Protein AF-A0A7X8FGA9-F1 (afdb_monomer_lite)

Radius of gyration: 34.04 Å; chains: 1; bounding box: 53×103×72 Å

pLDDT: mean 87.2, std 9.7, range [42.47, 97.88]

Structure (mmCIF, N/CA/C/O backbone):
data_AF-A0A7X8FGA9-F1
#
_entry.id   AF-A0A7X8FGA9-F1
#
loop_
_atom_site.group_PDB
_atom_site.id
_atom_site.type_symbol
_atom_site.label_atom_id
_atom_site.label_alt_id
_atom_site.label_comp_id
_atom_site.label_asym_id
_atom_site.label_entity_id
_atom_site.label_seq_id
_atom_site.pdbx_PDB_ins_code
_atom_site.Cartn_x
_atom_site.Cartn_y
_atom_site.Cartn_z
_atom_site.occupancy
_atom_site.B_iso_or_equiv
_atom_site.auth_seq_id
_atom_site.auth_comp_id
_atom_site.auth_asym_id
_atom_site.auth_atom_id
_atom_site.pdbx_PDB_model_num
ATOM 1 N N . MET A 1 1 ? -9.458 83.847 -38.624 1.00 53.34 1 MET A N 1
ATOM 2 C CA . MET A 1 1 ? -9.765 83.412 -37.240 1.00 53.34 1 MET A CA 1
ATOM 3 C C . MET A 1 1 ? -10.475 82.053 -37.158 1.00 53.34 1 MET A C 1
ATOM 5 O O . MET A 1 1 ? -9.995 81.226 -36.403 1.00 53.34 1 MET A O 1
ATOM 9 N N . LYS A 1 2 ? -11.512 81.745 -37.966 1.00 56.12 2 LYS A N 1
ATOM 10 C CA . LYS A 1 2 ? -12.239 80.446 -37.904 1.00 56.12 2 LYS A CA 1
ATOM 11 C C . LYS A 1 2 ? -11.392 79.172 -38.122 1.00 56.12 2 LYS A C 1
ATOM 13 O O . LYS A 1 2 ? -11.669 78.149 -37.509 1.00 56.12 2 LYS A O 1
ATOM 18 N N . LYS A 1 3 ? -10.359 79.217 -38.979 1.00 61.81 3 LYS A N 1
ATOM 19 C CA . LYS A 1 3 ? -9.481 78.054 -39.232 1.00 61.81 3 LYS A CA 1
ATOM 20 C C . LYS A 1 3 ? -8.544 77.757 -38.052 1.00 61.81 3 LYS A C 1
ATOM 22 O O . LYS A 1 3 ? -8.394 76.605 -37.681 1.00 61.81 3 LYS A O 1
ATOM 27 N N . GLN A 1 4 ? -7.980 78.787 -37.416 1.00 70.81 4 GLN A N 1
ATOM 28 C CA . GLN A 1 4 ? -7.093 78.624 -36.255 1.00 70.81 4 GLN A CA 1
ATOM 29 C C . GLN A 1 4 ? -7.835 78.071 -35.031 1.00 70.81 4 GLN A C 1
ATOM 31 O O . GLN A 1 4 ? -7.329 77.170 -34.373 1.00 70.81 4 GLN A O 1
ATOM 36 N N . THR A 1 5 ? -9.068 78.524 -34.778 1.00 75.50 5 THR A N 1
ATOM 37 C CA . THR A 1 5 ? -9.921 77.956 -33.719 1.00 75.50 5 THR A CA 1
ATOM 38 C C . THR A 1 5 ? -10.285 76.493 -33.979 1.00 75.50 5 THR A C 1
ATOM 40 O O . THR A 1 5 ? -10.333 75.708 -33.039 1.00 75.50 5 THR A O 1
ATOM 43 N N . ALA A 1 6 ? -10.486 76.101 -35.244 1.00 78.56 6 ALA A N 1
ATOM 44 C CA . ALA A 1 6 ? -10.747 74.707 -35.607 1.00 78.56 6 ALA A CA 1
ATOM 45 C C . ALA A 1 6 ? -9.518 73.809 -35.373 1.00 78.56 6 ALA A C 1
ATOM 47 O O . ALA A 1 6 ? -9.663 72.725 -34.817 1.00 78.56 6 ALA A O 1
ATOM 48 N N . TYR A 1 7 ? -8.308 74.271 -35.713 1.00 85.31 7 TYR A N 1
ATOM 49 C CA . TYR A 1 7 ? -7.075 73.520 -35.438 1.00 85.31 7 TYR A CA 1
ATOM 50 C C . TYR A 1 7 ? -6.817 73.331 -33.937 1.00 85.31 7 TYR A C 1
ATOM 52 O O . TYR A 1 7 ? -6.416 72.245 -33.527 1.00 85.31 7 TYR A O 1
ATOM 60 N N . ILE A 1 8 ? -7.100 74.345 -33.111 1.00 86.06 8 ILE A N 1
ATOM 61 C CA . ILE A 1 8 ? -6.979 74.246 -31.645 1.00 86.06 8 ILE A CA 1
ATOM 62 C C . ILE A 1 8 ? -7.975 73.223 -31.081 1.00 86.06 8 ILE A C 1
ATOM 64 O O . ILE A 1 8 ? -7.602 72.400 -30.249 1.00 86.06 8 ILE A O 1
ATOM 68 N N . LEU A 1 9 ? -9.222 73.231 -31.563 1.00 86.62 9 LEU A N 1
ATOM 69 C CA . LEU A 1 9 ? -10.243 72.253 -31.174 1.00 86.62 9 LEU A CA 1
ATOM 70 C C . LEU A 1 9 ? -9.845 70.822 -31.548 1.00 86.62 9 LEU A C 1
ATOM 72 O O . LEU A 1 9 ? -9.966 69.921 -30.724 1.00 86.62 9 LEU A O 1
ATOM 76 N N . VAL A 1 10 ? -9.323 70.616 -32.758 1.00 88.50 10 VAL A N 1
ATOM 77 C CA . VAL A 1 10 ? -8.842 69.300 -33.204 1.00 88.50 10 VAL A CA 1
ATOM 78 C C . VAL A 1 10 ? -7.659 68.833 -32.353 1.00 88.50 10 VAL A C 1
ATOM 80 O O . VAL A 1 10 ? -7.647 67.687 -31.913 1.00 88.50 10 VAL A O 1
ATOM 83 N N . ALA A 1 11 ? -6.699 69.710 -32.051 1.00 87.75 11 ALA A N 1
ATOM 84 C CA . ALA A 1 11 ? -5.572 69.371 -31.183 1.00 87.75 11 ALA A CA 1
ATOM 85 C C . ALA A 1 11 ? -6.024 69.005 -29.757 1.00 87.75 11 ALA A C 1
ATOM 87 O O . ALA A 1 11 ? -5.561 68.010 -29.201 1.00 87.75 11 ALA A O 1
ATOM 88 N N . ALA A 1 12 ? -6.971 69.754 -29.185 1.00 89.69 12 ALA A N 1
ATOM 89 C CA . ALA A 1 12 ? -7.539 69.457 -27.870 1.00 89.69 12 ALA A CA 1
ATOM 90 C C . ALA A 1 12 ? -8.274 68.105 -27.848 1.00 89.69 12 ALA A C 1
ATOM 92 O O . ALA A 1 12 ? -8.115 67.336 -26.899 1.00 89.69 12 ALA A O 1
ATOM 93 N N . LEU A 1 13 ? -9.024 67.785 -28.909 1.00 91.50 13 LEU A N 1
ATOM 94 C CA . LEU A 1 13 ? -9.689 66.489 -29.061 1.00 91.50 13 LEU A CA 1
ATOM 95 C C . LEU A 1 13 ? -8.680 65.339 -29.145 1.00 91.50 13 LEU A C 1
ATOM 97 O O . LEU A 1 13 ? -8.870 64.331 -28.474 1.00 91.50 13 LEU A O 1
ATOM 101 N N . ILE A 1 14 ? -7.576 65.502 -29.880 1.00 91.25 14 ILE A N 1
ATOM 102 C CA . ILE A 1 14 ? -6.512 64.486 -29.965 1.00 91.25 14 ILE A CA 1
ATOM 103 C C . ILE A 1 14 ? -5.882 64.230 -28.587 1.00 91.25 14 ILE A C 1
ATOM 105 O O . ILE A 1 14 ? -5.703 63.076 -28.197 1.00 91.25 14 ILE A O 1
ATOM 109 N N . VAL A 1 15 ? -5.591 65.284 -27.816 1.00 90.62 15 VAL A N 1
ATOM 110 C CA . VAL A 1 15 ? -5.034 65.153 -26.456 1.00 90.62 15 VAL A CA 1
ATOM 111 C C . VAL A 1 15 ? -6.019 64.452 -25.513 1.00 90.62 15 VAL A C 1
ATOM 113 O O . VAL A 1 15 ? -5.622 63.563 -24.759 1.00 90.62 15 VAL A O 1
ATOM 116 N N . LEU A 1 16 ? -7.310 64.792 -25.582 1.00 91.00 16 LEU A N 1
ATOM 117 C CA . LEU A 1 16 ? -8.368 64.115 -24.821 1.00 91.00 16 LEU A CA 1
ATOM 118 C C . LEU A 1 16 ? -8.519 62.638 -25.209 1.00 91.00 16 LEU A C 1
ATOM 120 O O . LEU A 1 16 ? -8.732 61.795 -24.332 1.00 91.00 16 LEU A O 1
ATOM 124 N N . GLN A 1 17 ? -8.369 62.311 -26.495 1.00 90.50 17 GLN A N 1
ATOM 125 C CA . GLN A 1 17 ? -8.385 60.933 -26.986 1.00 90.50 17 GLN A CA 1
ATOM 126 C C . GLN A 1 17 ? -7.210 60.131 -26.403 1.00 90.50 17 GLN A C 1
ATOM 128 O O . GLN A 1 17 ? -7.405 59.025 -25.901 1.00 90.50 17 GLN A O 1
ATOM 133 N N . LEU A 1 18 ? -6.000 60.704 -26.405 1.00 90.12 18 LEU A N 1
ATOM 134 C CA . LEU A 1 18 ? -4.796 60.071 -25.854 1.00 90.12 18 LEU A CA 1
ATOM 135 C C . LEU A 1 18 ? -4.895 59.872 -24.337 1.00 90.12 18 LEU A C 1
ATOM 137 O O . LEU A 1 18 ? -4.587 58.790 -23.838 1.00 90.12 18 LEU A O 1
ATOM 141 N N . TYR A 1 19 ? -5.381 60.876 -23.604 1.00 91.56 19 TYR A N 1
ATOM 142 C CA . TYR A 1 19 ? -5.620 60.757 -22.164 1.00 91.56 19 TYR A CA 1
ATOM 143 C C . TYR A 1 19 ? -6.641 59.657 -21.847 1.00 91.56 19 TYR A C 1
ATOM 145 O O . TYR A 1 19 ? -6.426 58.851 -20.939 1.00 91.56 19 TYR A O 1
ATOM 153 N N . SER A 1 20 ? -7.726 59.585 -22.624 1.00 87.69 20 SER A N 1
ATOM 154 C CA . SER A 1 20 ? -8.734 58.531 -22.486 1.00 87.69 20 SER A CA 1
ATOM 155 C C . SER A 1 20 ? -8.132 57.141 -22.692 1.00 87.69 20 SER A C 1
ATOM 157 O O . SER A 1 20 ? -8.376 56.262 -21.872 1.00 87.69 20 SER A O 1
ATOM 159 N N . LEU A 1 21 ? -7.290 56.948 -23.713 1.00 88.81 21 LEU A N 1
ATOM 160 C CA . LEU A 1 21 ? -6.624 55.664 -23.971 1.00 88.81 21 LEU A CA 1
ATOM 161 C C . LEU A 1 21 ? -5.695 55.247 -22.824 1.00 88.81 21 LEU A C 1
ATOM 163 O O . LEU A 1 21 ? -5.754 54.107 -22.368 1.00 88.81 21 LEU A O 1
ATOM 167 N N . VAL A 1 22 ? -4.884 56.173 -22.301 1.00 87.44 22 VAL A N 1
ATOM 168 C CA . VAL A 1 22 ? -4.005 55.893 -21.151 1.00 87.44 22 VAL A CA 1
ATOM 169 C C . VAL A 1 22 ? -4.825 55.502 -19.921 1.00 87.44 22 VAL A C 1
ATOM 171 O O . VAL A 1 22 ? -4.483 54.552 -19.212 1.00 87.44 22 VAL A O 1
ATOM 174 N N . LYS A 1 23 ? -5.939 56.201 -19.675 1.00 89.06 23 LYS A N 1
ATOM 175 C CA . LYS A 1 23 ? -6.828 55.911 -18.547 1.00 89.06 23 LYS A CA 1
ATOM 176 C C . LYS A 1 23 ? -7.536 54.564 -18.706 1.00 89.06 23 LYS A C 1
ATOM 178 O O . LYS A 1 23 ? -7.621 53.832 -17.724 1.00 89.06 23 LYS A O 1
ATOM 183 N N . ILE A 1 24 ? -7.980 54.217 -19.917 1.00 89.75 24 ILE A N 1
ATOM 184 C CA . ILE A 1 24 ? -8.581 52.913 -20.242 1.00 89.75 24 ILE A CA 1
ATOM 185 C C . ILE A 1 24 ? -7.575 51.785 -20.013 1.00 89.75 24 ILE A C 1
ATOM 187 O O . ILE A 1 24 ? -7.906 50.836 -19.311 1.00 89.75 24 ILE A O 1
ATOM 191 N N . ASN A 1 25 ? -6.338 51.916 -20.499 1.00 84.19 25 ASN A N 1
ATOM 192 C CA . ASN A 1 25 ? 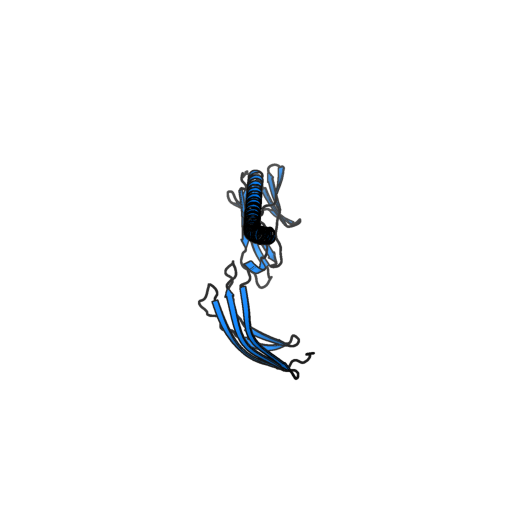-5.303 50.902 -20.274 1.00 84.19 25 ASN A CA 1
ATOM 193 C C . ASN A 1 25 ? -5.011 50.711 -18.779 1.00 84.19 25 ASN A C 1
ATOM 195 O O . ASN A 1 25 ? -4.930 49.584 -18.300 1.00 84.19 25 ASN A O 1
ATOM 199 N N . SER A 1 26 ? -4.922 51.802 -18.009 1.00 85.94 26 SER A N 1
ATOM 200 C CA . SER A 1 26 ? -4.731 51.713 -16.555 1.00 85.94 26 SER A CA 1
ATOM 201 C C . SER A 1 26 ? -5.913 51.042 -15.844 1.00 85.94 26 SER A C 1
ATOM 203 O O . SER A 1 26 ? -5.710 50.261 -14.914 1.00 85.94 26 SER A O 1
ATOM 205 N N . LEU A 1 27 ? -7.144 51.329 -16.276 1.00 84.94 27 LEU A N 1
ATOM 206 C CA . LEU A 1 27 ? -8.356 50.682 -15.770 1.00 84.94 27 LEU A CA 1
ATOM 207 C C . LEU A 1 27 ? -8.376 49.190 -16.108 1.00 84.94 27 LEU A C 1
ATOM 209 O O . LEU A 1 27 ? -8.641 48.389 -15.218 1.00 84.94 27 LEU A O 1
ATOM 213 N N . GLN A 1 28 ? -8.034 48.814 -17.341 1.00 85.31 28 GLN A N 1
ATOM 214 C CA . GLN A 1 28 ? -7.962 47.419 -17.767 1.00 85.31 28 GLN A CA 1
ATOM 215 C C . GLN A 1 28 ? -6.952 46.633 -16.923 1.00 85.31 28 GLN A C 1
ATOM 217 O O . GLN A 1 28 ? -7.314 45.613 -16.342 1.00 85.31 28 GLN A O 1
ATOM 222 N N . SER A 1 29 ? -5.736 47.155 -16.736 1.00 80.56 29 SER A N 1
ATOM 223 C CA . SER A 1 29 ? -4.733 46.498 -15.886 1.00 80.56 29 SER A CA 1
ATOM 224 C C . SER A 1 29 ? -5.184 46.367 -14.427 1.00 80.56 29 SER A C 1
ATOM 226 O O . SER A 1 29 ? -4.880 45.376 -13.769 1.00 80.56 29 SER A O 1
ATOM 228 N N . ARG A 1 30 ? -5.933 47.342 -13.890 1.00 84.81 30 ARG A N 1
ATOM 229 C CA . ARG A 1 30 ? -6.507 47.237 -12.536 1.00 84.81 30 ARG A CA 1
ATOM 230 C C . ARG A 1 30 ? -7.589 46.165 -12.453 1.00 84.81 30 ARG A C 1
ATOM 232 O O . ARG A 1 30 ? -7.631 45.451 -11.455 1.00 84.81 30 ARG A O 1
ATOM 239 N N . VAL A 1 31 ? -8.442 46.049 -13.470 1.00 86.88 31 VAL A N 1
ATOM 240 C CA . VAL A 1 31 ? -9.487 45.016 -13.538 1.00 86.88 31 VAL A CA 1
ATOM 241 C C . VAL A 1 31 ? -8.860 43.627 -13.635 1.00 86.88 31 VAL A C 1
ATOM 243 O O . VAL A 1 31 ? -9.234 42.750 -12.865 1.00 86.88 31 VAL A O 1
ATOM 246 N N . GLU A 1 32 ? -7.853 43.439 -14.488 1.00 82.50 32 GLU A N 1
ATOM 247 C CA . GLU A 1 32 ? -7.125 42.168 -14.616 1.00 82.50 32 GLU A CA 1
ATOM 248 C C . GLU A 1 32 ? -6.440 41.772 -13.299 1.00 82.50 32 GLU A C 1
ATOM 250 O O . GLU A 1 32 ? -6.610 40.652 -12.819 1.00 82.50 32 GLU A O 1
ATOM 255 N N . ASN A 1 33 ? -5.749 42.709 -12.641 1.00 81.06 33 ASN A N 1
ATOM 256 C CA . ASN A 1 33 ? -5.133 42.462 -11.333 1.00 81.06 33 ASN A CA 1
ATOM 257 C C . ASN A 1 33 ? -6.165 42.141 -10.242 1.00 81.06 33 ASN A C 1
ATOM 259 O O . ASN A 1 33 ? -5.920 41.289 -9.384 1.00 81.06 33 ASN A O 1
ATOM 263 N N . THR A 1 34 ? -7.324 42.801 -10.277 1.00 84.06 34 THR A N 1
ATOM 264 C CA . THR A 1 34 ? -8.419 42.544 -9.334 1.00 84.06 34 THR A CA 1
ATOM 265 C C . THR A 1 34 ? -9.010 41.156 -9.564 1.00 84.06 34 THR A C 1
ATOM 267 O O . THR A 1 34 ? -9.142 40.408 -8.603 1.00 84.06 34 THR A O 1
ATOM 270 N N . ASN A 1 35 ? -9.264 40.760 -10.814 1.00 78.50 35 ASN A N 1
ATOM 271 C CA . ASN A 1 35 ? -9.742 39.416 -11.152 1.00 78.50 35 ASN A CA 1
ATOM 272 C C . ASN A 1 35 ? -8.749 38.333 -10.719 1.00 78.50 35 ASN A C 1
ATOM 274 O O . ASN A 1 35 ? -9.143 37.347 -10.106 1.00 78.50 35 ASN A O 1
ATOM 278 N N . ASN A 1 36 ? -7.451 38.537 -10.950 1.00 78.12 36 ASN A N 1
ATOM 279 C CA . ASN A 1 36 ? -6.420 37.596 -10.502 1.00 78.12 36 ASN A CA 1
ATOM 280 C C . ASN A 1 36 ? -6.366 37.486 -8.967 1.00 78.12 36 ASN A C 1
ATOM 282 O O . ASN A 1 36 ? -6.168 36.401 -8.416 1.00 78.12 36 ASN A O 1
ATOM 286 N N . THR A 1 37 ? -6.582 38.598 -8.261 1.00 81.19 37 THR A N 1
ATOM 287 C CA . THR A 1 37 ? -6.658 38.613 -6.791 1.00 81.19 37 THR A CA 1
ATOM 288 C C . THR A 1 37 ? -7.917 37.905 -6.290 1.00 81.19 37 THR A C 1
ATOM 290 O O . THR A 1 37 ? -7.839 37.116 -5.355 1.00 81.19 37 THR A O 1
ATOM 293 N N . ILE A 1 38 ? -9.068 38.127 -6.928 1.00 83.50 38 ILE A N 1
ATOM 294 C CA . ILE A 1 38 ? -10.324 37.444 -6.594 1.00 83.50 38 ILE A CA 1
ATOM 295 C C . ILE A 1 38 ? -10.174 35.937 -6.810 1.00 83.50 38 ILE A C 1
ATOM 297 O O . ILE A 1 38 ? -10.374 35.185 -5.865 1.00 83.50 38 ILE A O 1
ATOM 301 N N . ASN A 1 39 ? -9.692 35.502 -7.976 1.00 73.44 39 ASN A N 1
ATOM 302 C CA . ASN A 1 39 ? -9.492 34.082 -8.278 1.00 73.44 39 ASN A CA 1
ATOM 303 C C . ASN A 1 39 ? -8.537 33.402 -7.283 1.00 73.44 39 ASN A C 1
ATOM 305 O O . ASN A 1 39 ? -8.739 32.257 -6.889 1.00 73.44 39 ASN A O 1
ATOM 309 N N . SER A 1 40 ? -7.468 34.082 -6.861 1.00 68.62 40 SER A N 1
ATOM 310 C CA . SER A 1 40 ? -6.534 33.524 -5.870 1.00 68.62 40 SER A CA 1
ATOM 311 C C . SER A 1 40 ? -7.128 33.472 -4.459 1.00 68.62 40 SER A C 1
ATOM 313 O O . SER A 1 40 ? -6.849 32.529 -3.716 1.00 68.62 40 SER A O 1
ATOM 315 N N . VAL A 1 41 ? -7.975 34.436 -4.091 1.00 81.56 41 VAL A N 1
ATOM 316 C CA . VAL A 1 41 ? -8.718 34.417 -2.824 1.00 81.56 41 VAL A CA 1
ATOM 317 C C . VAL A 1 41 ? -9.793 33.332 -2.828 1.00 81.56 41 VAL A C 1
ATOM 319 O O . VAL A 1 41 ? -9.865 32.595 -1.849 1.00 81.56 41 VAL A O 1
ATOM 322 N N . GLU A 1 42 ? -10.564 33.182 -3.905 1.00 76.44 42 GLU A N 1
ATOM 323 C CA . GLU A 1 42 ? -11.576 32.126 -4.065 1.00 76.44 42 GLU A CA 1
ATOM 324 C C . GLU A 1 42 ? -10.940 30.739 -3.974 1.00 76.44 42 GLU A C 1
ATOM 326 O O . GLU A 1 42 ? -11.315 29.956 -3.107 1.00 76.44 42 GLU A O 1
ATOM 331 N N . ASN A 1 43 ? -9.874 30.480 -4.739 1.00 72.19 43 ASN A N 1
ATOM 332 C CA . ASN A 1 43 ? -9.154 29.204 -4.667 1.00 72.19 43 ASN A CA 1
ATOM 333 C C . ASN A 1 43 ? -8.616 28.911 -3.256 1.00 72.19 43 ASN A C 1
ATOM 335 O O . ASN A 1 43 ? -8.611 27.767 -2.801 1.00 72.19 43 ASN A O 1
ATOM 339 N N . ARG A 1 44 ? -8.136 29.931 -2.533 1.00 78.38 44 ARG A N 1
ATOM 340 C CA . ARG A 1 44 ? -7.678 29.750 -1.149 1.00 78.38 44 ARG A CA 1
ATOM 341 C C . ARG A 1 44 ? -8.842 29.463 -0.204 1.00 78.38 44 ARG A C 1
ATOM 343 O O . ARG A 1 44 ? -8.686 28.617 0.674 1.00 78.38 44 ARG A O 1
ATOM 350 N N . LEU A 1 45 ? -9.965 30.160 -0.364 1.00 74.44 45 LEU A N 1
ATOM 351 C CA . LEU A 1 45 ? -11.166 29.946 0.439 1.00 74.44 45 LEU A CA 1
ATOM 352 C C . LEU A 1 45 ? -11.732 28.547 0.209 1.00 74.44 45 LEU A C 1
ATOM 354 O O . LEU A 1 45 ? -11.978 27.860 1.191 1.00 74.44 45 LEU A O 1
ATOM 358 N N . ASP A 1 46 ? -11.825 28.078 -1.033 1.00 70.44 46 ASP A N 1
ATOM 359 C CA . ASP A 1 46 ? -12.285 26.720 -1.348 1.00 70.44 46 ASP A CA 1
ATOM 360 C C . ASP A 1 46 ? -11.391 25.658 -0.701 1.00 70.44 46 ASP A C 1
ATOM 362 O O . ASP A 1 46 ? -11.876 24.730 -0.053 1.00 70.44 46 ASP A O 1
ATOM 366 N N . ASN A 1 47 ? -10.069 25.830 -0.777 1.00 68.69 47 ASN A N 1
ATOM 367 C CA . ASN A 1 47 ? -9.126 24.924 -0.119 1.00 68.69 47 ASN A CA 1
ATOM 368 C C . ASN A 1 47 ? -9.277 24.933 1.412 1.00 68.69 47 ASN A C 1
ATOM 370 O O . ASN A 1 47 ? -9.229 23.878 2.052 1.00 68.69 47 ASN A O 1
ATOM 374 N N . GLN A 1 48 ? -9.482 26.108 2.014 1.00 78.06 48 GLN A N 1
ATOM 375 C CA . GLN A 1 48 ? -9.717 26.235 3.454 1.00 78.06 48 GLN A CA 1
ATOM 376 C C . GLN A 1 48 ? -11.049 25.611 3.873 1.00 78.06 48 GLN A C 1
ATOM 378 O O . GLN A 1 48 ? -11.089 24.879 4.858 1.00 78.06 48 GLN A O 1
ATOM 383 N N . ILE A 1 49 ? -12.115 25.855 3.115 1.00 79.38 49 ILE A N 1
ATOM 384 C CA . ILE A 1 49 ? -13.445 25.288 3.340 1.00 79.38 49 ILE A CA 1
ATOM 385 C C . ILE A 1 49 ? -13.381 23.760 3.269 1.00 79.38 49 ILE A C 1
ATOM 387 O O . ILE A 1 49 ? -13.828 23.095 4.201 1.00 79.38 49 ILE A O 1
ATOM 391 N N . ASN A 1 50 ? -12.741 23.201 2.241 1.00 73.44 50 ASN A N 1
ATOM 392 C CA . ASN A 1 50 ? -12.559 21.754 2.107 1.00 73.44 50 ASN A CA 1
ATOM 393 C C . ASN A 1 50 ? -11.777 21.163 3.288 1.00 73.44 50 ASN A C 1
ATOM 395 O O . ASN A 1 50 ? -12.151 20.119 3.816 1.00 73.44 50 ASN A O 1
ATOM 399 N N . SER A 1 51 ? -10.740 21.862 3.755 1.00 75.94 51 SER A N 1
ATOM 400 C CA . SER A 1 51 ? -9.956 21.437 4.921 1.00 75.94 51 SER A CA 1
ATOM 401 C C . SER A 1 51 ? -10.774 21.465 6.219 1.00 75.94 51 SER A C 1
ATOM 403 O O . SER A 1 51 ? -10.628 20.583 7.065 1.00 75.94 51 SER A O 1
ATOM 405 N N . ILE A 1 52 ? -11.650 22.462 6.387 1.00 79.88 52 ILE A N 1
ATOM 406 C CA . ILE A 1 52 ? -12.548 22.566 7.545 1.00 79.88 52 ILE A CA 1
ATOM 407 C C . ILE A 1 52 ? -13.580 21.441 7.517 1.00 79.88 52 ILE A C 1
ATOM 409 O O . ILE A 1 52 ? -13.735 20.768 8.532 1.00 79.88 52 ILE A O 1
ATOM 413 N N . TYR A 1 53 ? -14.246 21.211 6.380 1.00 74.56 53 TYR A N 1
ATOM 414 C CA . TYR A 1 53 ? -15.224 20.127 6.246 1.00 74.56 53 TYR A CA 1
ATOM 415 C C . TYR A 1 53 ? -14.597 18.774 6.571 1.00 74.56 53 TYR A C 1
ATOM 417 O O . TYR A 1 53 ? -15.106 18.064 7.432 1.00 74.56 53 TYR A O 1
ATOM 425 N N . GLN A 1 54 ? -13.427 18.478 6.000 1.00 72.81 54 GLN A N 1
ATOM 426 C CA . GLN A 1 54 ? -12.692 17.252 6.315 1.00 72.81 54 GLN A CA 1
ATOM 427 C C . GLN A 1 54 ? -12.367 17.132 7.810 1.00 72.81 54 GLN A C 1
ATOM 429 O O . GLN A 1 54 ? -12.517 16.056 8.382 1.00 72.81 54 GLN A O 1
ATOM 434 N N . ASN A 1 55 ? -11.951 18.219 8.470 1.00 84.31 55 ASN A N 1
ATOM 435 C CA . ASN A 1 55 ? -11.655 18.186 9.905 1.00 84.31 55 ASN A CA 1
ATOM 436 C C . ASN A 1 55 ? -12.907 17.961 10.763 1.00 84.31 55 ASN A C 1
ATOM 438 O O . ASN A 1 55 ? -12.846 17.249 11.766 1.00 84.31 55 ASN A O 1
ATOM 442 N N . VAL A 1 56 ? -14.023 18.596 10.398 1.00 85.56 56 VAL A N 1
ATOM 443 C CA . VAL A 1 56 ? -15.300 18.466 11.106 1.00 85.56 56 VAL A CA 1
ATOM 444 C C . VAL A 1 56 ? -15.835 17.048 10.958 1.00 85.56 56 VAL A C 1
ATOM 446 O O . VAL A 1 56 ? -16.123 16.426 11.978 1.00 85.56 56 VAL A O 1
ATOM 449 N N . ASP A 1 57 ? -15.882 16.516 9.738 1.00 82.56 57 ASP A N 1
ATOM 450 C CA . ASP A 1 57 ? -16.347 15.153 9.475 1.00 82.56 57 ASP A CA 1
ATOM 451 C C . ASP A 1 57 ? -15.486 14.130 10.221 1.00 82.56 57 ASP A C 1
ATOM 453 O O . ASP A 1 57 ? -16.021 13.316 10.971 1.00 82.56 57 ASP A O 1
ATOM 457 N N . GLN A 1 58 ? -14.155 14.252 10.161 1.00 82.56 58 GLN A N 1
ATOM 458 C CA . GLN A 1 58 ? -13.246 13.383 10.921 1.00 82.56 58 GLN A CA 1
ATOM 459 C C . GLN A 1 58 ? -13.496 13.436 12.432 1.00 82.56 58 GLN A C 1
ATOM 461 O O . GLN A 1 58 ? -13.435 12.411 13.106 1.00 82.56 58 GLN A O 1
ATOM 466 N N . LYS A 1 59 ? -13.768 14.618 12.999 1.00 84.62 59 LYS A N 1
ATOM 467 C CA . LYS A 1 59 ? -14.058 14.753 14.436 1.00 84.62 59 LYS A CA 1
ATOM 468 C C . LYS A 1 59 ? -15.417 14.178 14.812 1.00 84.62 59 LYS A C 1
ATOM 470 O O . LYS A 1 59 ? -15.531 13.601 15.892 1.00 84.62 59 LYS A O 1
ATOM 475 N N . LEU A 1 60 ? -16.426 14.342 13.962 1.00 85.56 60 LEU A N 1
ATOM 476 C CA . LEU A 1 60 ? -17.754 13.767 14.170 1.00 85.56 60 LEU A CA 1
ATOM 477 C C . LEU A 1 60 ? -17.703 12.239 14.088 1.00 85.56 60 LEU A C 1
ATOM 479 O O . LEU A 1 60 ? -18.192 11.572 14.999 1.00 85.56 60 LEU A O 1
ATOM 483 N N . GLU A 1 61 ? -17.032 11.690 13.073 1.00 84.50 61 GLU A N 1
ATOM 484 C CA . GLU A 1 61 ? -16.766 10.253 12.951 1.00 84.50 61 GLU A CA 1
ATOM 485 C C . GLU A 1 61 ? -15.986 9.734 14.162 1.00 84.50 61 GLU A C 1
ATOM 487 O O . GLU A 1 61 ? -16.393 8.759 14.790 1.00 84.50 61 GLU A O 1
ATOM 492 N N . ALA A 1 62 ? -14.918 10.425 14.570 1.00 83.44 62 ALA A N 1
ATOM 493 C CA . ALA A 1 62 ? -14.134 10.040 15.739 1.00 83.44 62 ALA A CA 1
ATOM 494 C C . ALA A 1 62 ? -14.939 10.103 17.042 1.00 83.44 62 ALA A C 1
ATOM 496 O O . ALA A 1 62 ? -14.680 9.306 17.939 1.00 83.44 62 ALA A O 1
ATOM 497 N N . GLN A 1 63 ? -15.904 11.018 17.194 1.00 83.81 63 GLN A N 1
ATOM 498 C CA . GLN A 1 63 ? -16.782 11.061 18.369 1.00 83.81 63 GLN A CA 1
ATOM 499 C C . GLN A 1 63 ? -17.803 9.922 18.367 1.00 83.81 63 GLN A C 1
ATOM 501 O O . GLN A 1 63 ? -17.985 9.296 19.412 1.00 83.81 63 GLN A O 1
ATOM 506 N N . ALA A 1 64 ? -18.411 9.635 17.215 1.00 86.19 64 ALA A N 1
ATOM 507 C CA . ALA A 1 64 ? -19.414 8.584 17.055 1.00 86.19 64 ALA A CA 1
ATOM 508 C C . ALA A 1 64 ? -18.823 7.163 17.079 1.00 86.19 64 ALA A C 1
ATOM 510 O O . ALA A 1 64 ? -19.504 6.232 17.497 1.00 86.19 64 ALA A O 1
ATOM 511 N N . SER A 1 65 ? -17.565 7.008 16.661 1.00 89.75 65 SER A N 1
ATOM 512 C CA . SER A 1 65 ? -16.841 5.734 16.637 1.00 89.75 65 SER A CA 1
ATOM 513 C C . SER A 1 65 ? -16.740 5.114 18.029 1.00 89.75 65 SER A C 1
ATOM 515 O O . SER A 1 65 ? -16.483 5.811 19.018 1.00 89.75 65 SER A O 1
ATOM 517 N N . PHE A 1 66 ? -16.882 3.796 18.117 1.00 91.38 66 PHE A N 1
ATOM 518 C CA . PHE A 1 66 ? -16.614 3.059 19.353 1.00 91.38 66 PHE A CA 1
ATOM 519 C C . PHE A 1 66 ? -15.127 2.701 19.492 1.00 91.38 66 PHE A C 1
ATOM 521 O O . PHE A 1 66 ? -14.683 2.307 20.575 1.00 91.38 66 PHE A O 1
ATOM 528 N N . ILE A 1 67 ? -14.338 2.908 18.436 1.00 93.12 67 ILE A N 1
ATOM 529 C CA . ILE A 1 67 ? -12.890 2.707 18.420 1.00 93.12 67 ILE A CA 1
ATOM 530 C C . ILE A 1 67 ? -12.158 3.962 18.877 1.00 93.12 67 ILE A C 1
ATOM 532 O O . ILE A 1 67 ? -12.437 5.076 18.433 1.00 93.12 67 ILE A O 1
ATOM 536 N N . HIS A 1 68 ? -11.191 3.773 19.774 1.00 92.12 68 HIS A N 1
ATOM 537 C CA . HIS A 1 68 ? -10.216 4.798 20.119 1.00 92.12 68 HIS A CA 1
ATOM 538 C C . HIS A 1 68 ? -9.077 4.822 19.100 1.00 92.12 68 HIS A C 1
ATOM 540 O O . HIS A 1 68 ? -8.723 5.887 18.597 1.00 92.12 68 HIS A O 1
ATOM 546 N N . ASN A 1 69 ? -8.526 3.648 18.786 1.00 92.81 69 ASN A N 1
ATOM 547 C CA . ASN A 1 69 ? -7.454 3.495 17.815 1.00 92.81 69 ASN A CA 1
ATOM 548 C C . ASN A 1 69 ? -7.566 2.169 17.053 1.00 92.81 69 ASN A C 1
ATOM 550 O O . ASN A 1 69 ? -8.004 1.151 17.587 1.00 92.81 69 ASN A O 1
ATOM 554 N N . SER A 1 70 ? -7.113 2.167 15.807 1.00 94.56 70 SER A N 1
ATOM 555 C CA . SER A 1 70 ? -6.940 0.950 15.024 1.00 94.56 70 SER A CA 1
ATOM 556 C C . SER A 1 70 ? -5.662 1.066 14.213 1.00 94.56 70 SER A C 1
ATOM 558 O O . SER A 1 70 ? -5.429 2.110 13.597 1.00 94.56 70 SER A O 1
ATOM 560 N N . SER A 1 71 ? -4.894 -0.003 14.123 1.00 95.06 71 SER A N 1
ATOM 561 C CA . SER A 1 71 ? -3.685 -0.016 13.315 1.00 95.06 71 SER A CA 1
ATOM 562 C C . SER A 1 71 ? -3.481 -1.353 12.633 1.00 95.06 71 SER A C 1
ATOM 564 O O . SER A 1 71 ? -4.027 -2.388 13.024 1.00 95.06 71 SER A O 1
ATOM 566 N N . THR A 1 72 ? -2.666 -1.307 11.591 1.00 95.38 72 THR A N 1
ATOM 567 C CA . THR A 1 72 ? -2.187 -2.480 10.879 1.00 95.38 72 THR A CA 1
ATOM 568 C C . THR A 1 72 ? -0.674 -2.472 10.867 1.00 95.38 72 THR A C 1
ATOM 570 O O . THR A 1 72 ? -0.037 -1.418 10.834 1.00 95.38 72 THR A O 1
ATOM 573 N N . LYS A 1 73 ? -0.095 -3.665 10.925 1.00 94.00 73 LYS A N 1
ATOM 574 C CA . LYS A 1 73 ? 1.336 -3.873 10.763 1.00 94.00 73 LYS A CA 1
ATOM 575 C C . LYS A 1 73 ? 1.552 -4.953 9.722 1.00 94.00 73 LYS A C 1
ATOM 577 O O . LYS A 1 73 ? 1.154 -6.100 9.930 1.00 94.00 73 LYS A O 1
ATOM 582 N N . VAL A 1 74 ? 2.178 -4.570 8.619 1.00 92.75 74 VAL A N 1
ATOM 583 C CA . VAL A 1 74 ? 2.576 -5.495 7.564 1.00 92.75 74 VAL A CA 1
ATOM 584 C C . VAL A 1 74 ? 3.841 -6.220 8.018 1.00 92.75 74 VAL A C 1
ATOM 586 O O . VAL A 1 74 ? 4.753 -5.627 8.585 1.00 92.75 74 VAL A O 1
ATOM 589 N N . GLY A 1 75 ? 3.845 -7.540 7.886 1.00 90.88 75 GLY A N 1
ATOM 590 C CA . GLY A 1 75 ? 4.980 -8.381 8.231 1.00 90.88 75 GLY A CA 1
ATOM 591 C C . GLY A 1 75 ? 5.920 -8.612 7.050 1.00 90.88 75 GLY A C 1
ATOM 592 O O . GLY A 1 75 ? 5.913 -7.900 6.049 1.00 90.88 75 GLY A O 1
ATOM 593 N N . LYS A 1 76 ? 6.746 -9.655 7.165 1.00 88.75 76 LYS A N 1
ATOM 594 C CA . LYS A 1 76 ? 7.694 -10.036 6.113 1.00 88.75 76 LYS A CA 1
ATOM 595 C C . LYS A 1 76 ? 7.008 -10.847 5.019 1.00 88.75 76 LYS A C 1
ATOM 597 O O . LYS A 1 76 ? 6.235 -11.748 5.325 1.00 88.75 76 LYS A O 1
ATOM 602 N N . LEU A 1 77 ? 7.352 -10.557 3.766 1.00 89.88 77 LEU A N 1
ATOM 603 C CA . LEU A 1 77 ? 6.915 -11.331 2.607 1.00 89.88 77 LEU A CA 1
ATOM 604 C C . LEU A 1 77 ? 7.462 -12.761 2.674 1.00 89.88 77 LEU A C 1
ATOM 606 O O . LEU A 1 77 ? 8.673 -12.962 2.781 1.00 89.88 77 LEU A O 1
ATOM 610 N N . ASP A 1 78 ? 6.574 -13.739 2.548 1.00 89.81 78 ASP A N 1
ATOM 611 C CA . ASP A 1 78 ? 6.940 -15.109 2.218 1.00 89.81 78 ASP A CA 1
ATOM 612 C C . ASP A 1 78 ? 7.046 -15.239 0.693 1.00 89.81 78 ASP A C 1
ATOM 614 O O . ASP A 1 78 ? 6.053 -15.178 -0.030 1.00 89.81 78 ASP A O 1
ATOM 618 N N . ILE A 1 79 ? 8.271 -15.406 0.198 1.00 85.12 79 ILE A N 1
ATOM 619 C CA . ILE A 1 79 ? 8.569 -15.482 -1.239 1.00 85.12 79 ILE A CA 1
ATOM 620 C C . ILE A 1 79 ? 8.009 -16.771 -1.860 1.00 85.12 79 ILE A C 1
ATOM 622 O O . ILE A 1 79 ? 7.667 -16.772 -3.040 1.00 85.12 79 ILE A O 1
ATOM 626 N N . ALA A 1 80 ? 7.892 -17.860 -1.091 1.00 89.69 80 ALA A N 1
ATOM 627 C CA . ALA A 1 80 ? 7.419 -19.141 -1.614 1.00 89.69 80 ALA A CA 1
ATOM 628 C C . ALA A 1 80 ? 5.915 -19.117 -1.908 1.00 89.69 80 ALA A C 1
ATOM 630 O O . ALA A 1 80 ? 5.464 -19.730 -2.874 1.00 89.69 80 ALA A O 1
ATOM 631 N N . THR A 1 81 ? 5.150 -18.406 -1.080 1.00 92.31 81 THR A N 1
ATOM 632 C CA . THR A 1 81 ? 3.688 -18.312 -1.198 1.00 92.31 81 THR A CA 1
ATOM 633 C C . THR A 1 81 ? 3.212 -16.978 -1.771 1.00 92.31 81 THR A C 1
ATOM 635 O O . THR A 1 81 ? 2.044 -16.860 -2.123 1.00 92.31 81 THR A O 1
ATOM 638 N N . LEU A 1 82 ? 4.100 -15.982 -1.886 1.00 90.38 82 LEU A N 1
ATOM 639 C CA . LEU A 1 82 ? 3.782 -14.589 -2.228 1.00 90.38 82 LEU A CA 1
ATOM 640 C C . LEU A 1 82 ? 2.714 -13.974 -1.311 1.00 90.38 82 LEU A C 1
ATOM 642 O O . LEU A 1 82 ? 1.923 -13.125 -1.731 1.00 90.38 82 LEU A O 1
ATOM 646 N N . THR A 1 83 ? 2.724 -14.387 -0.043 1.00 94.56 83 THR A N 1
ATOM 647 C CA . THR A 1 83 ? 1.816 -13.876 0.984 1.00 94.56 83 THR A CA 1
ATOM 648 C C . THR A 1 83 ? 2.553 -13.091 2.056 1.00 94.56 83 THR A C 1
ATOM 650 O O . THR A 1 83 ? 3.758 -13.249 2.270 1.00 94.56 83 THR A O 1
ATOM 653 N N . VAL A 1 84 ? 1.823 -12.213 2.735 1.00 94.44 84 VAL A N 1
ATOM 654 C CA . VAL A 1 84 ? 2.346 -11.386 3.819 1.00 94.44 84 VAL A CA 1
ATOM 655 C C . VAL A 1 84 ? 1.430 -11.517 5.036 1.00 94.44 84 VAL A C 1
ATOM 657 O O . VAL A 1 84 ? 0.219 -11.315 4.899 1.00 94.44 84 VAL A O 1
ATOM 660 N N . PRO A 1 85 ? 1.964 -11.825 6.232 1.00 96.00 85 PRO A N 1
ATOM 661 C CA . PRO A 1 85 ? 1.195 -11.756 7.463 1.00 96.00 85 PRO A CA 1
ATOM 662 C C . PRO A 1 85 ? 0.924 -10.294 7.798 1.00 96.00 85 PRO A C 1
ATOM 664 O O . PRO A 1 85 ? 1.851 -9.490 7.895 1.00 96.00 85 PRO A O 1
ATOM 667 N N . ILE A 1 86 ? -0.340 -9.946 8.006 1.00 96.12 86 ILE A N 1
ATOM 668 C CA . ILE A 1 86 ? -0.749 -8.613 8.439 1.00 96.12 86 ILE A CA 1
ATOM 669 C C . ILE A 1 86 ? -1.405 -8.742 9.804 1.00 96.12 86 ILE A C 1
ATOM 671 O O . ILE A 1 86 ? -2.372 -9.489 9.977 1.00 96.12 86 ILE A O 1
ATOM 675 N N . THR A 1 87 ? -0.860 -8.015 10.775 1.00 97.19 87 THR A N 1
ATOM 676 C CA . THR A 1 87 ? -1.416 -7.924 12.124 1.00 97.19 87 THR A CA 1
ATOM 677 C C . THR A 1 87 ? -2.349 -6.729 12.204 1.00 97.19 87 THR A C 1
ATOM 679 O O . THR A 1 87 ? -1.938 -5.603 11.927 1.00 97.19 87 THR A O 1
ATOM 682 N N . PHE A 1 88 ? -3.588 -6.973 12.613 1.00 97.81 88 PHE A N 1
ATOM 683 C CA . PHE A 1 88 ? -4.598 -5.952 12.866 1.00 97.81 88 PHE A CA 1
ATOM 684 C C . PHE A 1 88 ? -4.723 -5.774 14.370 1.00 97.81 88 PHE A C 1
ATOM 686 O O . PHE A 1 88 ? -4.853 -6.765 15.089 1.00 97.81 88 PHE A O 1
ATOM 693 N N . THR A 1 89 ? -4.715 -4.528 14.829 1.00 97.62 89 THR A N 1
ATOM 694 C CA . THR A 1 89 ? -4.877 -4.181 16.241 1.00 97.62 89 THR A CA 1
ATOM 695 C C . THR A 1 89 ? -5.990 -3.159 16.386 1.00 97.62 89 THR A C 1
ATOM 697 O O . THR A 1 89 ? -6.043 -2.169 15.657 1.00 97.62 89 THR A O 1
ATOM 700 N N . ILE A 1 90 ? -6.875 -3.394 17.347 1.00 97.00 90 ILE A N 1
ATOM 701 C CA . ILE A 1 90 ? -8.020 -2.546 17.654 1.00 97.00 90 ILE A CA 1
ATOM 702 C C . ILE A 1 90 ? -7.994 -2.222 19.139 1.00 97.00 90 ILE A C 1
ATOM 704 O O . ILE A 1 90 ? -7.857 -3.107 19.984 1.00 97.00 90 ILE A O 1
ATOM 708 N N . GLU A 1 91 ? -8.172 -0.948 19.448 1.00 95.62 91 GLU A N 1
ATOM 709 C CA . GLU A 1 91 ? -8.322 -0.430 20.798 1.00 95.62 91 GLU A CA 1
ATOM 710 C C . GLU A 1 91 ? -9.672 0.291 20.894 1.00 95.62 91 GLU A C 1
ATOM 712 O O . GLU A 1 91 ? -9.815 1.421 20.418 1.00 95.62 91 GLU A O 1
ATOM 717 N N . PRO A 1 92 ? -10.700 -0.366 21.450 1.00 94.25 92 PRO A N 1
ATOM 718 C CA . PRO A 1 92 ? -12.000 0.248 21.694 1.00 94.25 92 PRO A CA 1
ATOM 719 C C . PRO A 1 92 ? -11.911 1.350 22.755 1.00 94.25 92 PRO A C 1
ATOM 721 O O . PRO A 1 92 ? -11.076 1.296 23.655 1.00 94.25 92 PRO A O 1
ATOM 724 N N . LYS A 1 93 ? -12.816 2.331 22.709 1.00 93.62 93 LYS A N 1
ATOM 725 C CA . LYS A 1 93 ? -12.904 3.391 23.734 1.00 93.62 93 LYS A CA 1
ATOM 726 C C . LYS A 1 93 ? -13.297 2.861 25.109 1.00 93.62 93 LYS A C 1
ATOM 728 O O . LYS A 1 93 ? -12.942 3.451 26.124 1.00 93.62 93 LYS A O 1
ATOM 733 N N . ILE A 1 94 ? -14.080 1.786 25.135 1.00 90.25 94 ILE A N 1
ATOM 734 C CA . ILE A 1 94 ? -14.548 1.130 26.352 1.00 90.25 94 ILE A CA 1
ATOM 735 C C . ILE A 1 94 ? -14.287 -0.359 26.193 1.00 90.25 94 ILE A C 1
ATOM 737 O O . ILE A 1 94 ? -14.670 -0.962 25.195 1.00 90.25 94 ILE A O 1
ATOM 741 N N . VAL A 1 95 ? -13.648 -0.954 27.196 1.00 89.25 95 VAL A N 1
ATOM 742 C CA . VAL A 1 95 ? -13.353 -2.384 27.223 1.00 89.25 95 VAL A CA 1
ATOM 743 C C . VAL A 1 95 ? -14.166 -3.018 28.339 1.00 89.25 95 VAL A C 1
ATOM 745 O O . VAL A 1 95 ? -13.932 -2.742 29.512 1.00 89.25 95 VAL A O 1
ATOM 748 N N . MET A 1 96 ? -15.115 -3.875 27.969 1.00 88.06 96 MET A N 1
ATOM 749 C CA . MET A 1 96 ? -15.898 -4.663 28.925 1.00 88.06 96 MET A CA 1
ATOM 750 C C . MET A 1 96 ? -15.317 -6.077 29.057 1.00 88.06 96 MET A C 1
ATOM 752 O O . MET A 1 96 ? -14.552 -6.539 28.200 1.00 88.06 96 MET A O 1
ATOM 756 N N . GLU A 1 97 ? -15.635 -6.770 30.150 1.00 84.88 97 GLU A N 1
ATOM 757 C CA . GLU A 1 97 ? -15.156 -8.139 30.386 1.00 84.88 97 GLU A CA 1
ATOM 758 C C . GLU A 1 97 ? -15.738 -9.131 29.375 1.00 84.88 97 GLU A C 1
ATOM 760 O O . GLU A 1 97 ? -15.002 -9.963 28.847 1.00 84.88 97 GLU A O 1
ATOM 765 N N . THR A 1 98 ? -17.025 -8.987 29.061 1.00 88.44 98 THR A N 1
ATOM 766 C CA . THR A 1 98 ? -17.792 -9.846 28.146 1.00 88.44 98 THR A CA 1
ATOM 767 C C . THR A 1 98 ? -17.679 -9.454 26.676 1.00 88.44 98 THR A C 1
ATOM 769 O O . THR A 1 98 ? -18.158 -10.192 25.814 1.00 88.44 98 THR A O 1
ATOM 772 N N . MET A 1 99 ? -17.025 -8.329 26.374 1.00 93.06 99 MET A N 1
ATOM 773 C CA . MET A 1 99 ? -16.908 -7.831 25.009 1.00 93.06 99 MET A CA 1
ATOM 774 C C . MET A 1 99 ? -16.052 -8.764 24.150 1.00 93.06 99 MET A C 1
ATOM 776 O O . MET A 1 99 ? -14.939 -9.150 24.518 1.00 93.06 99 MET A O 1
ATOM 780 N N . SER A 1 100 ? -16.555 -9.076 22.962 1.00 94.44 100 SER A N 1
ATOM 781 C CA . SER A 1 100 ? -15.820 -9.765 21.911 1.00 94.44 100 SER A CA 1
ATOM 782 C C . SER A 1 100 ? -15.675 -8.863 20.694 1.00 94.44 100 SER A C 1
ATOM 784 O O . SER A 1 100 ? -16.588 -8.117 20.345 1.00 94.44 100 SER A O 1
ATOM 786 N N . VAL A 1 101 ? -14.507 -8.922 20.059 1.00 96.56 101 VAL A N 1
ATOM 787 C CA . VAL A 1 101 ? -14.193 -8.137 18.866 1.00 96.56 101 VAL A CA 1
ATOM 788 C C . VAL A 1 101 ? -13.789 -9.098 17.759 1.00 96.56 101 VAL A C 1
ATOM 790 O O . VAL A 1 101 ? -13.013 -10.027 17.988 1.00 96.56 101 VAL A O 1
ATOM 793 N N . SER A 1 102 ? -14.345 -8.904 16.571 1.00 97.38 102 SER A N 1
ATOM 794 C CA . SER A 1 102 ? -14.049 -9.687 15.374 1.00 97.38 102 SER A CA 1
ATOM 795 C C . SER A 1 102 ? -13.864 -8.767 14.172 1.00 97.38 102 SER A C 1
ATOM 797 O O . SER A 1 102 ? -14.391 -7.655 14.145 1.00 97.38 102 SER A O 1
ATOM 799 N N . LEU A 1 103 ? -13.132 -9.242 13.173 1.00 97.88 103 LEU A N 1
ATOM 800 C CA . LEU A 1 103 ? -12.987 -8.593 11.878 1.00 97.88 103 LEU A CA 1
ATOM 801 C C . LEU A 1 103 ? -13.679 -9.420 10.805 1.00 97.88 103 LEU A C 1
ATOM 803 O O . LEU A 1 103 ? -13.468 -10.625 10.717 1.00 97.88 103 LEU A O 1
ATOM 807 N N . ASP A 1 104 ? -14.495 -8.759 9.997 1.00 97.12 104 ASP A N 1
ATOM 808 C CA . ASP A 1 104 ? -15.146 -9.338 8.829 1.00 97.12 104 ASP A CA 1
ATOM 809 C C . ASP A 1 104 ? -14.368 -8.962 7.564 1.00 97.12 104 ASP A C 1
ATOM 811 O O . ASP A 1 104 ? -14.364 -7.803 7.134 1.00 97.12 104 ASP A O 1
ATOM 815 N N . PHE A 1 105 ? -13.704 -9.955 6.977 1.00 95.00 105 PHE A N 1
ATOM 816 C CA . PHE A 1 105 ? -13.005 -9.859 5.703 1.00 95.00 105 PHE A CA 1
ATOM 817 C C . PHE A 1 105 ? -13.922 -10.360 4.580 1.00 95.00 105 PHE A C 1
ATOM 819 O O . PHE A 1 105 ? -13.813 -11.503 4.144 1.00 95.00 105 PHE A O 1
ATOM 826 N N . ASN A 1 106 ? -14.829 -9.503 4.102 1.00 91.00 106 ASN A N 1
ATOM 827 C CA . ASN A 1 106 ? -15.747 -9.805 2.991 1.00 91.00 106 ASN A CA 1
ATOM 828 C C . ASN A 1 106 ? -16.576 -11.099 3.178 1.00 91.00 106 ASN A C 1
ATOM 830 O O . ASN A 1 106 ? -16.799 -11.846 2.227 1.00 91.00 106 ASN A O 1
ATOM 834 N N . GLY A 1 107 ? -17.046 -11.359 4.396 1.00 91.50 107 GLY A N 1
ATOM 835 C CA . GLY A 1 107 ? -17.852 -12.517 4.787 1.00 91.50 107 GLY A CA 1
ATOM 836 C C . GLY A 1 107 ? -17.116 -13.498 5.700 1.00 91.50 107 GLY A C 1
ATOM 837 O O . GLY A 1 107 ? -17.761 -14.287 6.392 1.00 91.50 107 GLY A O 1
ATOM 838 N N . GLU A 1 108 ? -15.783 -13.454 5.742 1.00 96.06 108 GLU A N 1
ATOM 839 C CA . GLU A 1 108 ? -14.993 -14.279 6.653 1.00 96.06 108 GLU A CA 1
ATOM 840 C C . GLU A 1 108 ? -14.775 -13.557 7.986 1.00 96.06 108 GLU A C 1
ATOM 842 O O . GLU A 1 108 ? -14.005 -12.599 8.077 1.00 96.06 108 GLU A O 1
ATOM 847 N N . ILE A 1 109 ? -15.444 -14.040 9.035 1.00 96.50 109 ILE A N 1
ATOM 848 C CA . ILE A 1 109 ? -15.370 -13.455 10.375 1.00 96.50 109 ILE A CA 1
ATOM 849 C C . ILE A 1 109 ? -14.243 -14.114 11.168 1.00 96.50 109 ILE A C 1
ATOM 851 O O . ILE A 1 109 ? -14.295 -15.304 11.480 1.00 96.50 109 ILE A O 1
ATOM 855 N N . VAL A 1 110 ? -13.256 -13.313 11.558 1.00 97.44 110 VAL A N 1
ATOM 856 C CA . VAL A 1 110 ? -12.115 -13.725 12.378 1.00 97.44 110 VAL A CA 1
ATOM 857 C C . VAL A 1 110 ? -12.214 -13.052 13.739 1.00 97.44 110 VAL A C 1
ATOM 859 O O . VAL A 1 110 ? -12.221 -11.826 13.835 1.00 97.44 110 VAL A O 1
ATOM 862 N N . ARG A 1 111 ? -12.282 -13.846 14.810 1.00 96.81 111 ARG A N 1
ATOM 863 C CA . ARG A 1 111 ? -12.294 -13.329 16.184 1.00 96.81 111 ARG A CA 1
ATOM 864 C C . ARG A 1 111 ? -10.892 -12.884 16.600 1.00 96.81 111 ARG A C 1
ATOM 866 O O . ARG A 1 111 ? -9.919 -13.576 16.315 1.00 96.81 111 ARG A O 1
ATOM 873 N N . LEU A 1 112 ? -10.802 -11.745 17.282 1.00 97.12 112 LEU A N 1
ATOM 874 C CA . LEU A 1 112 ? -9.537 -11.199 17.769 1.00 97.12 112 LEU A CA 1
ATOM 875 C C . LEU A 1 112 ? -9.238 -11.696 19.184 1.00 97.12 112 LEU A C 1
ATOM 877 O O . LEU A 1 112 ? -10.140 -11.909 20.002 1.00 97.12 112 LEU A O 1
ATOM 881 N N . GLU A 1 113 ? -7.952 -11.835 19.477 1.00 96.94 113 GLU A N 1
ATOM 882 C CA . GLU A 1 113 ? -7.441 -12.171 20.799 1.00 96.94 113 GLU A CA 1
ATOM 883 C C . GLU A 1 113 ? -7.320 -10.908 21.650 1.00 96.94 113 GLU A C 1
ATOM 885 O O . GLU A 1 113 ? -6.800 -9.886 21.202 1.00 96.94 113 GLU A O 1
ATOM 890 N N . LYS A 1 114 ? -7.811 -10.970 22.890 1.00 95.44 114 LYS A N 1
ATOM 891 C CA . LYS A 1 114 ? -7.757 -9.854 23.837 1.00 95.44 114 LYS A CA 1
ATOM 892 C C . LYS A 1 114 ? -6.445 -9.886 24.615 1.00 95.44 114 LYS A C 1
ATOM 894 O O . LYS A 1 114 ? -6.144 -10.875 25.278 1.00 95.44 114 LYS A O 1
ATOM 899 N N . SER A 1 115 ? -5.724 -8.771 24.620 1.00 93.38 115 SER A N 1
ATOM 900 C CA . SER A 1 115 ? -4.540 -8.546 25.449 1.00 93.38 115 SER A CA 1
ATOM 901 C C . SER A 1 115 ? -4.634 -7.175 26.120 1.00 93.38 115 SER A C 1
ATOM 903 O O . SER A 1 115 ? -4.385 -6.134 25.509 1.00 93.38 115 SER A O 1
ATOM 905 N N . GLY A 1 116 ? -5.032 -7.164 27.395 1.00 91.06 116 GLY A N 1
ATOM 906 C CA . GLY A 1 116 ? -5.290 -5.931 28.139 1.00 91.06 116 GLY A CA 1
ATOM 907 C C . GLY A 1 116 ? -6.459 -5.143 27.540 1.00 91.06 116 GLY A C 1
ATOM 908 O O . GLY A 1 116 ? -7.599 -5.610 27.561 1.00 91.06 116 GLY A O 1
ATOM 909 N N . LEU A 1 117 ? -6.165 -3.948 27.021 1.00 92.81 117 LEU A N 1
ATOM 910 C CA . LEU A 1 117 ? -7.141 -3.057 26.379 1.00 92.81 117 LEU A CA 1
ATOM 911 C C . LEU A 1 117 ? -7.220 -3.235 24.854 1.00 92.81 117 LEU A C 1
ATOM 913 O O . LEU A 1 117 ? -8.056 -2.610 24.207 1.00 92.81 117 LEU A O 1
ATOM 917 N N . GLN A 1 118 ? -6.363 -4.080 24.282 1.00 95.31 118 GLN A N 1
ATOM 918 C CA . GLN A 1 118 ? -6.241 -4.255 22.840 1.00 95.31 118 GLN A CA 1
ATOM 919 C C . GLN A 1 118 ? -6.783 -5.607 22.394 1.00 95.31 118 GLN A C 1
ATOM 921 O O . GLN A 1 118 ? -6.748 -6.595 23.131 1.00 95.31 118 GLN A O 1
ATOM 926 N N . TYR A 1 119 ? -7.249 -5.634 21.154 1.00 97.38 119 TYR A N 1
ATOM 927 C CA . TYR A 1 119 ? -7.677 -6.825 20.442 1.00 97.38 119 TYR A CA 1
ATOM 928 C C . TYR A 1 119 ? -6.825 -6.954 19.191 1.00 97.38 119 TYR A C 1
ATOM 930 O O . TYR A 1 119 ? -6.685 -5.975 18.455 1.00 97.38 119 TYR A O 1
ATOM 938 N N . SER A 1 120 ? -6.264 -8.130 18.929 1.00 97.75 120 SER A N 1
ATOM 939 C CA . SER A 1 120 ? -5.442 -8.329 17.739 1.00 97.75 120 SER A CA 1
ATOM 940 C C . SER A 1 120 ? -5.616 -9.692 17.086 1.00 97.75 120 SER A C 1
ATOM 942 O O . SER A 1 120 ? -6.102 -10.653 17.678 1.00 97.75 120 SER A O 1
ATOM 944 N N . THR A 1 121 ? -5.261 -9.752 15.808 1.00 97.88 121 THR A N 1
ATOM 945 C CA . THR A 1 121 ? -5.163 -10.993 15.040 1.00 97.88 121 THR A CA 1
ATOM 946 C C . THR A 1 121 ? -4.146 -10.812 13.920 1.00 97.88 121 THR A C 1
ATOM 948 O O . THR A 1 121 ? -3.890 -9.685 13.488 1.00 97.88 121 THR A O 1
ATOM 951 N N . THR A 1 122 ? -3.582 -11.913 13.436 1.00 97.56 122 THR A N 1
ATOM 952 C CA . THR A 1 122 ? -2.683 -11.924 12.283 1.00 97.56 122 THR A CA 1
ATOM 953 C C . THR A 1 122 ? -3.225 -12.888 11.244 1.00 97.56 122 THR A C 1
ATOM 955 O O . THR A 1 122 ? -3.514 -14.042 11.552 1.00 97.56 122 THR A O 1
ATOM 958 N N . LYS A 1 123 ? -3.337 -12.419 10.002 1.00 96.12 123 LYS A N 1
ATOM 959 C CA . LYS A 1 123 ? -3.783 -13.228 8.866 1.00 96.12 123 LYS A CA 1
ATOM 960 C C . LYS A 1 123 ? -2.881 -12.978 7.661 1.00 96.12 123 LYS A C 1
ATOM 962 O O . LYS A 1 123 ? -2.388 -11.867 7.481 1.00 96.12 123 LYS A O 1
ATOM 967 N N . ASN A 1 124 ? -2.650 -14.022 6.870 1.00 95.94 124 ASN A N 1
ATOM 968 C CA . ASN A 1 124 ? -1.872 -13.936 5.638 1.00 95.94 124 ASN A CA 1
ATOM 969 C C . ASN A 1 124 ? -2.754 -13.460 4.485 1.00 95.94 124 ASN A C 1
ATOM 971 O O . ASN A 1 124 ? -3.884 -13.927 4.343 1.00 95.94 124 ASN A O 1
ATOM 975 N N . PHE A 1 125 ? -2.208 -12.568 3.666 1.00 95.38 125 PHE A N 1
ATOM 976 C CA . PHE A 1 125 ? -2.858 -12.026 2.475 1.00 95.38 125 PHE A CA 1
ATOM 977 C C . PHE A 1 125 ? -1.914 -12.066 1.286 1.00 95.38 125 PHE A C 1
ATOM 979 O O . PHE A 1 125 ? -0.694 -12.015 1.459 1.00 95.38 125 PHE A O 1
ATOM 986 N N . GLU A 1 126 ? -2.469 -12.126 0.085 1.00 94.00 126 GLU A N 1
ATOM 987 C CA . GLU A 1 126 ? -1.691 -12.008 -1.141 1.00 94.00 126 GLU A CA 1
ATOM 988 C C . GLU A 1 126 ? -1.224 -10.560 -1.335 1.00 94.00 126 GLU A C 1
ATOM 990 O O . GLU A 1 126 ? -1.893 -9.596 -0.965 1.00 94.00 126 GLU A O 1
ATOM 995 N N . ILE A 1 127 ? -0.071 -10.376 -1.977 1.00 91.50 127 ILE A N 1
ATOM 996 C CA . ILE A 1 127 ? 0.480 -9.038 -2.271 1.00 91.50 127 ILE A CA 1
ATOM 997 C C . ILE A 1 127 ? -0.419 -8.169 -3.173 1.00 91.50 127 ILE A C 1
ATOM 999 O O . ILE A 1 127 ? -0.226 -6.950 -3.242 1.00 91.50 127 ILE A O 1
ATOM 1003 N N . SER A 1 128 ? -1.362 -8.788 -3.889 1.00 91.25 128 SER A N 1
ATOM 1004 C CA . SER A 1 128 ? -2.370 -8.138 -4.734 1.00 91.25 128 SER A CA 1
ATOM 1005 C C . SER A 1 128 ? -3.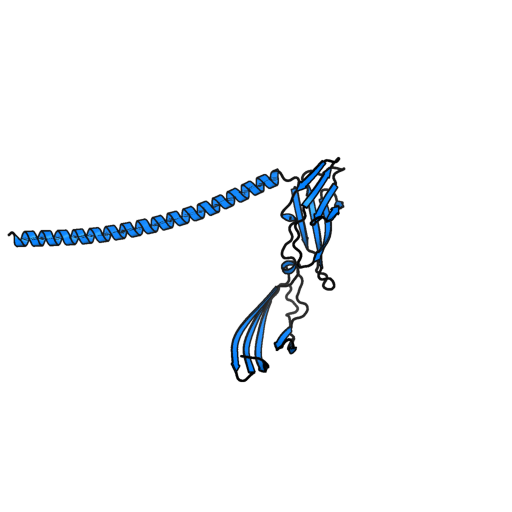640 -7.740 -3.986 1.00 91.25 128 SER A C 1
ATOM 1007 O O . SER A 1 128 ? -4.450 -6.993 -4.545 1.00 91.25 128 SER A O 1
ATOM 1009 N N . ASP A 1 129 ? -3.821 -8.205 -2.750 1.00 92.00 129 ASP A N 1
ATOM 1010 C CA . ASP A 1 129 ? -5.051 -7.980 -2.004 1.00 92.00 129 ASP A CA 1
ATOM 1011 C C . ASP A 1 129 ? -5.245 -6.507 -1.635 1.00 92.00 129 ASP A C 1
ATOM 1013 O O . ASP A 1 129 ? -4.310 -5.733 -1.399 1.00 92.00 129 ASP A O 1
ATOM 1017 N N . ARG A 1 130 ? -6.520 -6.122 -1.557 1.00 91.62 130 ARG A N 1
ATOM 1018 C CA . ARG A 1 130 ? -6.969 -4.854 -0.981 1.00 91.62 130 ARG A CA 1
ATOM 1019 C C . ARG A 1 130 ? -7.840 -5.172 0.215 1.00 91.62 130 ARG A C 1
ATOM 1021 O O . ARG A 1 130 ? -8.887 -5.801 0.072 1.00 91.62 130 ARG A O 1
ATOM 1028 N N . ILE A 1 131 ? -7.408 -4.733 1.388 1.00 94.06 131 ILE A N 1
ATOM 1029 C CA . ILE A 1 131 ? -7.975 -5.185 2.654 1.00 94.06 131 ILE A CA 1
ATOM 1030 C C . ILE A 1 131 ? -8.664 -4.005 3.325 1.00 94.06 131 ILE A C 1
ATOM 1032 O O . ILE A 1 131 ? -8.062 -2.953 3.524 1.00 94.06 131 ILE A O 1
ATOM 1036 N N . SER A 1 132 ? -9.940 -4.170 3.660 1.00 94.75 132 SER A N 1
ATOM 1037 C CA . SER A 1 132 ? -10.730 -3.173 4.390 1.00 94.75 132 SER A CA 1
ATOM 1038 C C . SER A 1 132 ? -11.789 -3.883 5.236 1.00 94.75 132 SER A C 1
ATOM 1040 O O . SER A 1 132 ? -12.964 -3.877 4.865 1.00 94.75 132 SER A O 1
ATOM 1042 N N . PRO A 1 133 ? -11.387 -4.558 6.326 1.00 96.69 133 PRO A N 1
ATOM 1043 C CA . PRO A 1 133 ? -12.310 -5.342 7.125 1.00 96.69 133 PRO A CA 1
ATOM 1044 C C . PRO A 1 133 ? -13.264 -4.444 7.913 1.00 96.69 133 PRO A C 1
ATOM 1046 O O . PRO A 1 133 ? -12.918 -3.320 8.287 1.00 96.69 133 PRO A O 1
ATOM 1049 N N . 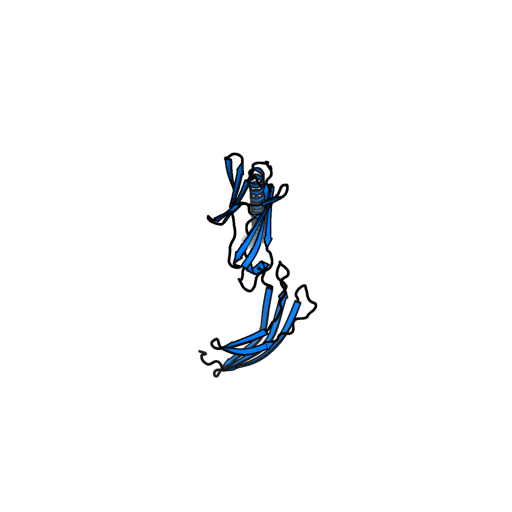LYS A 1 134 ? -14.451 -4.974 8.208 1.00 96.75 134 LYS A N 1
ATOM 1050 C CA . LYS A 1 134 ? -15.397 -4.343 9.137 1.00 96.75 134 LYS A CA 1
ATOM 1051 C C . LYS A 1 134 ? -15.130 -4.837 10.546 1.00 96.75 134 LYS A C 1
ATOM 1053 O O . LYS A 1 134 ? -14.900 -6.027 10.755 1.00 96.75 134 LYS A O 1
ATOM 1058 N N . ILE A 1 135 ? -15.191 -3.934 11.511 1.00 97.00 135 ILE A N 1
ATOM 1059 C CA . ILE A 1 135 ? -15.085 -4.267 12.924 1.00 97.00 135 ILE A CA 1
ATOM 1060 C C . ILE A 1 135 ? -16.465 -4.673 13.412 1.00 97.00 135 ILE A C 1
ATOM 1062 O O . ILE A 1 135 ? -17.446 -3.968 13.191 1.00 97.00 135 ILE A O 1
ATOM 1066 N N . ILE A 1 136 ? -16.533 -5.819 14.075 1.00 96.62 136 ILE A N 1
ATOM 1067 C CA . ILE A 1 136 ? -17.720 -6.325 14.745 1.00 96.62 136 ILE A CA 1
ATOM 1068 C C . ILE A 1 136 ? -17.409 -6.376 16.233 1.00 96.62 136 ILE A C 1
ATOM 1070 O O . ILE A 1 136 ? -16.560 -7.159 16.658 1.00 96.62 136 ILE A O 1
ATOM 1074 N N . MET A 1 137 ? -18.117 -5.577 17.023 1.00 95.19 137 MET A N 1
ATOM 1075 C CA . MET A 1 137 ? -18.060 -5.645 18.480 1.00 95.19 137 MET A CA 1
ATOM 1076 C C . MET A 1 137 ? -19.373 -6.171 19.021 1.00 95.19 137 MET A C 1
ATOM 1078 O O . MET A 1 137 ? -20.438 -5.666 18.672 1.00 95.19 137 MET A O 1
ATOM 1082 N N . GLU A 1 138 ? -19.291 -7.176 19.879 1.00 94.19 138 GLU A N 1
ATOM 1083 C CA . GLU A 1 138 ? -20.447 -7.762 20.536 1.00 94.19 138 GLU A CA 1
ATOM 1084 C C . GLU A 1 138 ? -20.235 -7.773 22.044 1.00 94.19 138 GLU A C 1
ATOM 1086 O O . GLU A 1 138 ? -19.244 -8.321 22.533 1.00 94.19 138 GLU A O 1
ATOM 1091 N N . ASP A 1 139 ? -21.180 -7.184 22.769 1.00 91.75 139 ASP A N 1
ATOM 1092 C CA . ASP A 1 139 ? -21.257 -7.254 24.222 1.00 91.75 139 ASP A CA 1
ATOM 1093 C C . ASP A 1 139 ? -22.695 -7.558 24.646 1.00 91.75 139 ASP A C 1
ATOM 1095 O O . ASP A 1 139 ? -23.631 -6.884 24.218 1.00 91.75 139 ASP A O 1
ATOM 1099 N N . ASN A 1 140 ? -22.880 -8.602 25.458 1.00 87.56 140 ASN A N 1
ATOM 1100 C CA . ASN A 1 140 ? -24.190 -9.011 25.983 1.00 87.56 140 ASN A CA 1
ATOM 1101 C C . ASN A 1 140 ? -25.298 -9.139 24.908 1.00 87.56 140 ASN A C 1
ATOM 1103 O O . ASN A 1 140 ? -26.459 -8.812 25.150 1.00 87.56 140 ASN A O 1
ATOM 1107 N N . GLY A 1 141 ? -24.941 -9.613 23.707 1.00 84.81 141 GLY A N 1
ATOM 1108 C CA . GLY A 1 141 ? -25.855 -9.783 22.569 1.00 84.81 141 GLY A CA 1
ATOM 1109 C C . GLY A 1 141 ? -26.143 -8.506 21.766 1.00 84.81 141 GLY A C 1
ATOM 1110 O O . GLY A 1 141 ? -26.856 -8.565 20.764 1.00 84.81 141 GLY A O 1
ATOM 1111 N N . VAL A 1 142 ? -25.584 -7.357 22.158 1.00 88.50 142 VAL A N 1
ATOM 1112 C CA . VAL A 1 142 ? -25.627 -6.118 21.371 1.00 88.50 142 VAL A CA 1
ATOM 1113 C C . VAL A 1 142 ? -24.444 -6.103 20.413 1.00 88.50 142 VAL A C 1
ATOM 1115 O O . VAL A 1 142 ? -23.293 -6.108 20.844 1.00 88.50 142 VAL A O 1
ATOM 1118 N N . LYS A 1 143 ? -24.735 -6.055 19.110 1.00 92.19 143 LYS A N 1
ATOM 1119 C CA . LYS A 1 143 ? -23.737 -6.042 18.039 1.00 92.19 143 LYS A CA 1
ATOM 1120 C C . LYS A 1 143 ? -23.622 -4.651 17.422 1.00 92.19 143 LYS A C 1
ATOM 1122 O O . LYS A 1 143 ? -24.598 -4.133 16.885 1.00 92.19 143 LYS A O 1
ATOM 1127 N N . ASN A 1 144 ? -22.419 -4.094 17.437 1.00 92.19 144 ASN A N 1
ATOM 1128 C CA . ASN A 1 144 ? -22.053 -2.879 16.717 1.00 92.19 144 ASN A CA 1
ATOM 1129 C C . ASN A 1 144 ? -21.118 -3.237 15.563 1.00 92.19 144 ASN A C 1
ATOM 1131 O O . ASN A 1 144 ? -20.248 -4.100 15.702 1.00 92.19 144 ASN A O 1
ATOM 1135 N N . ILE A 1 145 ? -21.325 -2.594 14.415 1.00 93.88 145 ILE A N 1
ATOM 1136 C CA . ILE A 1 145 ? -20.515 -2.798 13.214 1.00 93.88 145 ILE A CA 1
ATOM 1137 C C . ILE A 1 145 ? -20.039 -1.436 12.733 1.00 93.88 145 ILE A C 1
ATOM 1139 O O . ILE A 1 145 ? -20.858 -0.541 12.531 1.00 93.88 145 ILE A O 1
ATOM 1143 N N . GLU A 1 146 ? -18.738 -1.295 12.521 1.00 93.44 146 GLU A N 1
ATOM 1144 C CA . GLU A 1 146 ? -18.140 -0.060 12.015 1.00 93.44 146 GLU A CA 1
ATOM 1145 C C . GLU A 1 146 ? -16.970 -0.347 11.070 1.00 93.44 146 GLU A C 1
ATOM 1147 O O . GLU A 1 146 ? -16.371 -1.424 11.076 1.00 93.44 146 GLU A O 1
ATOM 1152 N N . GLU A 1 147 ? -16.652 0.630 10.231 1.00 91.62 147 GLU A N 1
ATOM 1153 C CA . GLU A 1 147 ? -15.451 0.629 9.403 1.00 91.62 147 GLU A CA 1
ATOM 1154 C C . GLU A 1 147 ? -14.453 1.620 9.985 1.00 91.62 147 GLU A C 1
ATOM 1156 O O . GLU A 1 147 ? -14.838 2.686 10.462 1.00 91.62 147 GLU A O 1
ATOM 1161 N N . HIS A 1 148 ? -13.163 1.295 9.918 1.00 89.88 148 HIS A N 1
ATOM 1162 C CA . HIS A 1 148 ? -12.130 2.201 10.400 1.00 89.88 148 HIS A CA 1
ATOM 1163 C C . HIS A 1 148 ? -10.962 2.272 9.421 1.00 89.88 148 HIS A C 1
ATOM 1165 O O . HIS A 1 148 ? -10.396 1.253 9.020 1.00 89.88 148 HIS A O 1
ATOM 1171 N N . MET A 1 149 ? -10.576 3.493 9.038 1.00 86.44 149 MET A N 1
ATOM 1172 C CA . MET A 1 149 ? -9.542 3.712 8.021 1.00 86.44 149 MET A CA 1
ATOM 1173 C C . MET A 1 149 ? -8.179 3.135 8.413 1.00 86.44 149 MET A C 1
ATOM 1175 O O . MET A 1 149 ? -7.451 2.682 7.539 1.00 86.44 149 MET A O 1
ATOM 1179 N N . GLY A 1 150 ? -7.849 3.095 9.708 1.00 88.25 150 GLY A N 1
ATOM 1180 C CA . GLY A 1 150 ? -6.580 2.531 10.190 1.00 88.25 150 GLY A CA 1
ATOM 1181 C C . GLY A 1 150 ? -6.430 1.014 9.991 1.00 88.25 150 GLY A C 1
ATOM 1182 O O . GLY A 1 150 ? -5.328 0.488 10.144 1.00 88.25 150 GLY A O 1
ATOM 1183 N N . LEU A 1 151 ? -7.509 0.315 9.619 1.00 93.69 151 LEU A N 1
ATOM 1184 C CA . LEU A 1 151 ? -7.480 -1.101 9.243 1.00 93.69 151 LEU A CA 1
ATOM 1185 C C . LEU A 1 151 ? -7.397 -1.330 7.732 1.00 93.69 151 LEU A C 1
ATOM 1187 O O . LEU A 1 151 ? -7.270 -2.474 7.292 1.00 93.69 151 LEU A O 1
ATOM 1191 N N . ARG A 1 152 ? -7.483 -0.264 6.929 1.00 93.38 152 ARG A N 1
ATOM 1192 C CA . ARG A 1 152 ? -7.363 -0.372 5.479 1.00 93.38 152 ARG A CA 1
ATOM 1193 C C . ARG A 1 152 ? -5.904 -0.585 5.113 1.00 93.38 152 ARG A C 1
ATOM 1195 O O . ARG A 1 152 ? -5.052 0.234 5.444 1.00 93.38 152 ARG A O 1
ATOM 1202 N N . VAL A 1 153 ? -5.639 -1.657 4.379 1.00 91.81 153 VAL A N 1
ATOM 1203 C CA . VAL A 1 153 ? -4.326 -1.927 3.798 1.00 91.81 153 VAL A CA 1
ATOM 1204 C C . VAL A 1 153 ? -4.473 -1.964 2.287 1.00 91.81 153 VAL A C 1
ATOM 1206 O O . VAL A 1 153 ? -5.201 -2.783 1.721 1.00 91.81 153 VAL A O 1
ATOM 1209 N N . SER A 1 154 ? -3.773 -1.045 1.634 1.00 88.25 154 SER A N 1
ATOM 1210 C CA . SER A 1 154 ? -3.653 -0.962 0.183 1.00 88.25 154 SER A CA 1
ATOM 1211 C C . SER A 1 154 ? -2.186 -0.980 -0.224 1.00 88.25 154 SER A C 1
ATOM 1213 O O . SER A 1 154 ? -1.307 -0.639 0.567 1.00 88.25 154 SER A O 1
ATOM 1215 N N . ASN A 1 155 ? -1.934 -1.342 -1.481 1.00 86.50 155 ASN A N 1
ATOM 1216 C CA . ASN A 1 155 ? -0.603 -1.336 -2.085 1.00 86.50 155 ASN A CA 1
ATOM 1217 C C . ASN A 1 155 ? 0.422 -2.180 -1.306 1.00 86.50 155 ASN A C 1
ATOM 1219 O O . ASN A 1 155 ? 1.571 -1.770 -1.167 1.00 86.50 155 ASN A O 1
ATOM 1223 N N . ILE A 1 156 ? 0.033 -3.370 -0.824 1.00 91.06 156 ILE A N 1
ATOM 1224 C CA . ILE A 1 156 ? 0.934 -4.288 -0.098 1.00 91.06 156 ILE A CA 1
ATOM 1225 C C . ILE A 1 156 ? 2.226 -4.498 -0.891 1.00 91.06 156 ILE A C 1
ATOM 1227 O O . ILE A 1 156 ? 3.316 -4.396 -0.334 1.00 91.06 156 ILE A O 1
ATOM 1231 N N . LYS A 1 157 ? 2.110 -4.677 -2.215 1.00 88.75 157 LYS A N 1
ATOM 1232 C CA . LYS A 1 157 ? 3.248 -4.756 -3.135 1.00 88.75 157 LYS A CA 1
ATOM 1233 C C . LYS A 1 157 ? 4.265 -3.621 -2.940 1.00 88.75 157 LYS A C 1
ATOM 1235 O O . LYS A 1 157 ? 5.452 -3.893 -2.864 1.00 88.75 157 LYS A O 1
ATOM 1240 N N . GLU A 1 158 ? 3.837 -2.367 -2.834 1.00 85.00 158 GLU A N 1
ATOM 1241 C CA . GLU A 1 158 ? 4.752 -1.223 -2.670 1.00 85.00 158 GLU A CA 1
ATOM 1242 C C . GLU A 1 158 ? 5.384 -1.164 -1.270 1.00 85.00 158 GLU A C 1
ATOM 1244 O O . GLU A 1 158 ? 6.466 -0.605 -1.102 1.00 85.00 158 GLU A O 1
ATOM 1249 N N . GLN A 1 159 ? 4.729 -1.751 -0.263 1.00 88.38 159 GLN A N 1
ATOM 1250 C CA . GLN A 1 159 ? 5.245 -1.809 1.107 1.00 88.38 159 GLN A CA 1
ATOM 1251 C C . GLN A 1 159 ? 6.315 -2.896 1.271 1.00 88.38 159 GLN A C 1
ATOM 1253 O O . GLN A 1 159 ? 7.303 -2.699 1.989 1.00 88.38 159 GLN A O 1
ATOM 1258 N N . VAL A 1 160 ? 6.147 -4.032 0.580 1.00 89.81 160 VAL A N 1
ATOM 1259 C CA . VAL A 1 160 ? 7.031 -5.199 0.732 1.00 89.81 160 VAL A CA 1
ATOM 1260 C C . VAL A 1 160 ? 8.063 -5.365 -0.376 1.00 89.81 160 VAL A C 1
ATOM 1262 O O . VAL A 1 160 ? 9.113 -5.942 -0.102 1.00 89.81 160 VAL A O 1
ATOM 1265 N N . PHE A 1 161 ? 7.828 -4.870 -1.594 1.00 88.06 161 PHE A N 1
ATOM 1266 C CA . PHE A 1 161 ? 8.842 -4.925 -2.647 1.00 88.06 161 PHE A CA 1
ATOM 1267 C C . PHE A 1 161 ? 9.765 -3.714 -2.583 1.00 88.06 161 PHE A C 1
ATOM 1269 O O . PHE A 1 161 ? 9.303 -2.587 -2.383 1.00 88.06 161 PHE A O 1
ATOM 1276 N N . PRO A 1 162 ? 11.074 -3.924 -2.768 1.00 87.94 162 PRO A N 1
ATOM 1277 C CA . PRO A 1 162 ? 11.992 -2.817 -2.907 1.00 87.94 162 PRO A CA 1
ATOM 1278 C C . PRO A 1 162 ? 11.712 -2.066 -4.213 1.00 87.94 162 PRO A C 1
ATOM 1280 O O . PRO A 1 162 ? 11.207 -2.620 -5.193 1.00 87.94 162 PRO A O 1
ATOM 1283 N N . TYR A 1 163 ? 12.029 -0.779 -4.217 1.00 87.88 163 TYR A N 1
ATOM 1284 C CA . TYR A 1 163 ? 11.815 0.082 -5.370 1.00 87.88 163 TYR A CA 1
ATOM 1285 C C . TYR A 1 163 ? 13.077 0.118 -6.222 1.00 87.88 163 TYR A C 1
ATOM 1287 O O . TYR A 1 163 ? 14.175 0.309 -5.701 1.00 87.88 163 TYR A O 1
ATOM 1295 N N . ILE A 1 164 ? 12.892 -0.017 -7.531 1.00 89.56 164 ILE A N 1
ATOM 1296 C CA . ILE A 1 164 ? 13.923 0.187 -8.541 1.00 89.56 164 ILE A CA 1
ATOM 1297 C C . ILE A 1 164 ? 13.359 1.074 -9.642 1.00 89.56 164 ILE A C 1
ATOM 1299 O O . ILE A 1 164 ? 12.239 0.871 -10.115 1.00 89.56 164 ILE A O 1
ATOM 1303 N N . PHE A 1 165 ? 14.147 2.051 -10.051 1.00 90.94 165 PHE A N 1
ATOM 1304 C CA . PHE A 1 165 ? 13.875 2.899 -11.192 1.00 90.94 165 PHE A CA 1
ATOM 1305 C C . PHE A 1 165 ? 15.123 2.953 -12.055 1.00 90.94 165 PHE A C 1
ATOM 1307 O O . PHE A 1 165 ? 16.215 3.172 -11.547 1.00 90.94 165 PHE A O 1
ATOM 1314 N N . ALA A 1 166 ? 14.955 2.725 -13.352 1.00 91.31 166 ALA A N 1
ATOM 1315 C CA . ALA A 1 166 ? 16.043 2.737 -14.311 1.00 91.31 166 ALA A CA 1
ATOM 1316 C C . ALA A 1 166 ? 15.702 3.699 -15.444 1.00 91.31 166 ALA A C 1
ATOM 1318 O O . ALA A 1 166 ? 14.605 3.648 -16.008 1.00 91.31 166 ALA A O 1
ATOM 1319 N N . ARG A 1 167 ? 16.656 4.552 -15.804 1.00 94.38 167 ARG A N 1
ATOM 1320 C CA . ARG A 1 167 ? 16.547 5.479 -16.926 1.00 94.38 167 ARG A CA 1
ATOM 1321 C C . ARG A 1 167 ? 17.681 5.231 -17.905 1.00 94.38 167 ARG A C 1
ATOM 1323 O O . ARG A 1 167 ? 18.844 5.281 -17.531 1.00 94.38 167 ARG A O 1
ATOM 1330 N N . PHE A 1 168 ? 17.338 5.013 -19.172 1.00 94.31 168 PHE A N 1
ATOM 1331 C CA . PHE A 1 168 ? 18.329 4.963 -20.240 1.00 94.31 168 PHE A CA 1
ATOM 1332 C C . PHE A 1 168 ? 18.652 6.367 -20.753 1.00 94.31 168 PHE A C 1
ATOM 1334 O O . PHE A 1 168 ? 17.759 7.126 -21.140 1.00 94.31 168 PHE A O 1
ATOM 1341 N N . SER A 1 169 ? 19.942 6.672 -20.789 1.00 95.56 169 SER A N 1
ATOM 1342 C CA . SER A 1 169 ? 20.520 7.922 -21.265 1.00 95.56 169 SER A CA 1
ATOM 1343 C C . SER A 1 169 ? 21.507 7.586 -22.384 1.00 95.56 169 SER A C 1
ATOM 1345 O O . SER A 1 169 ? 22.635 7.156 -22.143 1.00 95.56 169 SER A O 1
ATOM 1347 N N . GLY A 1 170 ? 21.080 7.731 -23.639 1.00 94.88 170 GLY A N 1
ATOM 1348 C CA . GLY A 1 170 ? 21.895 7.310 -24.773 1.00 94.88 170 GLY A CA 1
ATOM 1349 C C . GLY A 1 170 ? 21.203 7.417 -26.120 1.00 94.88 170 GLY A C 1
ATOM 1350 O O . GLY A 1 170 ? 20.218 8.133 -26.290 1.00 94.88 170 GLY A O 1
ATOM 1351 N N . GLN A 1 171 ? 21.752 6.689 -27.084 1.00 94.62 171 GLN A N 1
ATOM 1352 C CA . GLN A 1 171 ? 21.229 6.565 -28.435 1.00 94.62 171 GLN A CA 1
ATOM 1353 C C . GLN A 1 171 ? 20.888 5.106 -28.706 1.00 94.62 171 GLN A C 1
ATOM 1355 O O . GLN A 1 171 ? 21.664 4.205 -28.382 1.00 94.62 171 GLN A O 1
ATOM 1360 N N . SER A 1 172 ? 19.742 4.885 -29.335 1.00 93.06 172 SER A N 1
ATOM 1361 C CA . SER A 1 172 ? 19.404 3.613 -29.952 1.00 93.06 172 SER A CA 1
ATOM 1362 C C . SER A 1 172 ? 19.234 3.800 -31.453 1.00 93.06 172 SER A C 1
ATOM 1364 O O . SER A 1 172 ? 18.824 4.858 -31.932 1.00 93.06 172 SER A O 1
ATOM 1366 N N . SER A 1 173 ? 19.594 2.773 -32.207 1.00 92.38 173 SER A N 1
ATOM 1367 C CA . SER A 1 173 ? 19.400 2.719 -33.649 1.00 92.38 173 SER A CA 1
ATOM 1368 C C . SER A 1 173 ? 18.944 1.329 -34.042 1.00 92.38 173 SER A C 1
ATOM 1370 O O . SER A 1 173 ? 19.432 0.339 -33.497 1.00 92.38 173 SER A O 1
ATOM 1372 N N . TYR A 1 174 ? 18.058 1.273 -35.025 1.00 89.19 174 TYR A N 1
ATOM 1373 C CA . TYR A 1 174 ? 17.579 0.036 -35.612 1.00 89.19 174 TYR A CA 1
ATOM 1374 C C . TYR A 1 174 ? 17.751 0.081 -37.134 1.00 89.19 174 TYR A C 1
ATOM 1376 O O . TYR A 1 174 ? 17.485 1.111 -37.758 1.00 89.19 174 TYR A O 1
ATOM 1384 N N . GLY A 1 175 ? 18.204 -1.023 -37.725 1.00 85.31 175 GLY A N 1
ATOM 1385 C CA . GLY A 1 175 ? 18.282 -1.193 -39.173 1.00 85.31 175 GLY A CA 1
ATOM 1386 C C . GLY A 1 175 ? 18.830 -2.562 -39.561 1.00 85.31 175 GLY A C 1
ATOM 1387 O O . GLY A 1 175 ? 19.628 -3.141 -38.831 1.00 85.31 175 GLY A O 1
ATOM 1388 N N . SER A 1 176 ? 18.409 -3.086 -40.716 1.00 84.12 176 SER A N 1
ATOM 1389 C CA . SER A 1 176 ? 18.883 -4.375 -41.251 1.00 84.12 176 SER A CA 1
ATOM 1390 C C . SER A 1 176 ? 18.776 -5.543 -40.253 1.00 84.12 176 SER A C 1
ATOM 1392 O O . SER A 1 176 ? 19.717 -6.323 -40.120 1.00 84.12 176 SER A O 1
ATOM 1394 N N . ASN A 1 177 ? 17.645 -5.654 -39.541 1.00 87.19 177 ASN A N 1
ATOM 1395 C CA . ASN A 1 177 ? 17.400 -6.666 -38.498 1.00 87.19 177 ASN A CA 1
ATOM 1396 C C . ASN A 1 177 ? 18.384 -6.621 -37.316 1.00 87.19 177 ASN A C 1
ATOM 1398 O O . ASN A 1 177 ? 18.556 -7.609 -36.606 1.00 87.19 177 ASN A O 1
ATOM 1402 N N . GLU A 1 178 ? 19.021 -5.476 -37.080 1.00 89.75 178 GL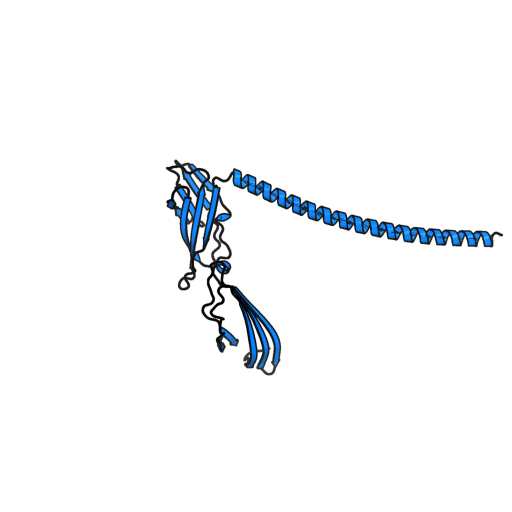U A N 1
ATOM 1403 C CA . GLU A 1 178 ? 19.942 -5.265 -35.970 1.00 89.75 178 GLU A CA 1
ATOM 1404 C C . GLU A 1 178 ? 19.490 -4.076 -35.126 1.00 89.75 178 GLU A C 1
ATOM 1406 O O . GLU A 1 178 ? 19.215 -2.986 -35.636 1.00 89.75 178 GLU A O 1
ATOM 1411 N N . TYR A 1 179 ? 19.438 -4.287 -33.815 1.00 91.44 179 TYR A N 1
ATOM 1412 C CA . TYR A 1 179 ? 19.265 -3.235 -32.832 1.00 91.44 179 TYR A CA 1
ATOM 1413 C C . TYR A 1 179 ? 20.605 -2.932 -32.171 1.00 91.44 179 TYR A C 1
ATOM 1415 O O . TYR A 1 179 ? 21.346 -3.834 -31.769 1.00 91.44 179 TYR A O 1
ATOM 1423 N N . ARG A 1 180 ? 20.901 -1.642 -32.021 1.00 93.50 180 ARG A N 1
ATOM 1424 C CA . ARG A 1 180 ? 22.063 -1.156 -31.286 1.00 93.50 180 ARG A CA 1
ATOM 1425 C C . ARG A 1 180 ? 21.638 -0.113 -30.265 1.00 93.50 180 ARG A C 1
ATOM 1427 O O . ARG A 1 180 ? 20.924 0.824 -30.611 1.00 93.50 180 ARG A O 1
ATOM 1434 N N . ALA A 1 181 ? 22.127 -0.233 -29.037 1.00 94.25 181 ALA A N 1
ATOM 1435 C CA . ALA A 1 181 ? 21.985 0.778 -27.997 1.00 94.25 181 ALA A CA 1
ATOM 1436 C C . ALA A 1 181 ? 23.354 1.135 -27.431 1.00 94.25 181 ALA A C 1
ATOM 1438 O O . ALA A 1 181 ? 24.130 0.258 -27.065 1.00 94.25 181 ALA A O 1
ATOM 1439 N N . LYS A 1 182 ? 23.641 2.433 -27.340 1.00 96.62 182 LYS A N 1
ATOM 1440 C CA . LYS A 1 182 ? 24.855 2.944 -26.714 1.00 96.62 182 LYS A CA 1
ATOM 1441 C C . LYS A 1 182 ? 24.534 4.099 -25.780 1.00 96.62 182 LYS A C 1
ATOM 1443 O O . LYS A 1 182 ? 23.913 5.076 -26.193 1.00 96.62 182 LYS A O 1
ATOM 1448 N N . GLY A 1 183 ? 24.972 4.002 -24.537 1.00 95.88 183 GLY A N 1
ATOM 1449 C CA . GLY A 1 183 ? 24.669 4.973 -23.495 1.00 95.88 183 GLY A CA 1
ATOM 1450 C C . GLY A 1 183 ? 24.919 4.382 -22.122 1.00 95.88 183 GLY A C 1
ATOM 1451 O O . GLY A 1 183 ? 25.802 3.548 -21.961 1.00 95.88 183 GLY A O 1
ATOM 1452 N N . HIS A 1 184 ? 24.118 4.792 -21.152 1.00 94.94 184 HIS A N 1
ATOM 1453 C CA . HIS A 1 184 ? 24.146 4.239 -19.807 1.00 94.94 184 HIS A CA 1
ATOM 1454 C C . HIS A 1 184 ? 22.735 4.120 -19.230 1.00 94.94 184 HIS A C 1
ATOM 1456 O O . HIS A 1 184 ? 21.810 4.818 -19.652 1.00 94.94 184 HIS A O 1
ATOM 1462 N N . LEU A 1 185 ? 22.573 3.201 -18.282 1.00 93.31 185 LEU A N 1
ATOM 1463 C CA . LEU A 1 185 ? 21.407 3.107 -17.414 1.00 93.31 185 LEU A CA 1
ATOM 1464 C C . LEU A 1 185 ? 21.742 3.746 -16.073 1.00 93.31 185 LEU A C 1
ATOM 1466 O O . LEU A 1 185 ? 22.605 3.241 -15.360 1.00 93.31 185 LEU A O 1
ATOM 1470 N N . ASP A 1 186 ? 21.032 4.813 -15.733 1.00 92.62 186 ASP A N 1
ATOM 1471 C CA . ASP A 1 186 ? 21.022 5.385 -14.390 1.00 92.62 186 ASP A CA 1
ATOM 1472 C C . ASP A 1 186 ? 19.977 4.636 -13.567 1.00 92.62 186 ASP A C 1
ATOM 1474 O O . ASP A 1 186 ? 18.798 4.615 -13.938 1.00 92.62 186 ASP A O 1
ATOM 1478 N N . ILE A 1 187 ? 20.407 3.968 -12.499 1.00 91.19 187 ILE A N 1
ATOM 1479 C CA . ILE A 1 187 ? 19.552 3.100 -11.691 1.00 91.19 187 ILE A CA 1
ATOM 1480 C C . ILE A 1 187 ? 19.507 3.621 -10.261 1.00 91.19 187 ILE A C 1
ATOM 1482 O O . ILE A 1 187 ? 20.514 3.616 -9.554 1.00 91.19 187 ILE A O 1
ATOM 1486 N N . ASP A 1 188 ? 18.307 3.998 -9.834 1.00 89.88 188 ASP A N 1
ATOM 1487 C CA . ASP A 1 188 ? 17.978 4.354 -8.461 1.00 89.88 188 ASP A CA 1
ATOM 1488 C C . ASP A 1 188 ? 17.277 3.171 -7.799 1.00 89.88 188 ASP A C 1
ATOM 1490 O O . ASP A 1 188 ? 16.261 2.674 -8.296 1.00 89.88 188 ASP A O 1
ATOM 1494 N N . TYR A 1 189 ? 17.770 2.734 -6.645 1.00 88.81 189 TYR A N 1
ATOM 1495 C CA . TYR A 1 189 ? 17.140 1.655 -5.896 1.00 88.81 189 TYR A CA 1
ATOM 1496 C C . TYR A 1 189 ? 17.058 1.977 -4.408 1.00 88.81 189 TYR A C 1
ATOM 1498 O O . TYR A 1 189 ? 17.924 2.636 -3.838 1.00 88.81 189 TYR A O 1
ATOM 1506 N N . LYS A 1 190 ? 16.000 1.502 -3.754 1.00 86.56 190 LYS A N 1
ATOM 1507 C CA . LYS A 1 190 ? 15.811 1.641 -2.304 1.00 86.56 190 LYS A CA 1
ATOM 1508 C C . LYS A 1 190 ? 15.101 0.415 -1.735 1.00 86.56 190 LYS A C 1
ATOM 1510 O O . LYS A 1 190 ? 14.295 -0.194 -2.447 1.00 86.56 190 LYS A O 1
ATOM 1515 N N . PRO A 1 191 ? 15.379 0.046 -0.473 1.00 83.00 191 PRO A N 1
ATOM 1516 C CA . PRO A 1 191 ? 14.631 -1.009 0.195 1.00 83.00 191 PRO A CA 1
ATOM 1517 C C . PRO A 1 191 ? 13.138 -0.665 0.261 1.00 83.00 191 PRO A C 1
ATOM 1519 O O . PRO A 1 191 ? 12.729 0.489 0.088 1.00 83.00 191 PRO A O 1
ATOM 1522 N N . SER A 1 192 ? 12.320 -1.685 0.504 1.00 84.50 192 SER A N 1
ATOM 1523 C CA . SER A 1 192 ? 10.884 -1.496 0.722 1.00 84.50 192 SER A CA 1
ATOM 1524 C C . SER A 1 192 ? 10.606 -0.737 2.031 1.00 84.50 192 SER A C 1
ATOM 1526 O O . SER A 1 192 ? 11.510 -0.538 2.846 1.00 84.50 192 SER A O 1
ATOM 1528 N N . GLN A 1 193 ? 9.351 -0.339 2.272 1.00 80.69 193 GLN A N 1
ATOM 1529 C CA . GLN A 1 193 ? 8.961 0.287 3.549 1.00 80.69 193 GLN A CA 1
ATOM 1530 C C . GLN A 1 193 ? 9.227 -0.641 4.746 1.00 80.69 193 GLN A C 1
ATOM 1532 O O . GLN A 1 193 ? 9.690 -0.187 5.788 1.00 80.69 193 GLN A O 1
ATOM 1537 N N . GLU A 1 194 ? 9.042 -1.949 4.549 1.00 79.00 194 GLU A N 1
ATOM 1538 C CA . GLU A 1 194 ? 9.380 -3.004 5.517 1.00 79.00 194 GLU A CA 1
ATOM 1539 C C . GLU A 1 194 ? 10.868 -3.416 5.505 1.00 79.00 194 GLU A C 1
ATOM 1541 O O . GLU A 1 194 ? 11.245 -4.462 6.036 1.00 79.00 194 GLU A O 1
ATOM 1546 N N . ASN A 1 195 ? 11.734 -2.593 4.907 1.00 77.50 195 ASN A N 1
ATOM 1547 C CA . ASN A 1 195 ? 13.181 -2.786 4.839 1.00 77.50 195 ASN A CA 1
ATOM 1548 C C . ASN A 1 195 ? 13.609 -4.110 4.174 1.00 77.50 195 ASN A C 1
ATOM 1550 O O . ASN A 1 195 ? 14.614 -4.711 4.559 1.00 77.50 195 ASN A O 1
ATOM 1554 N N . ASN A 1 196 ? 12.856 -4.576 3.172 1.00 80.56 196 ASN A N 1
ATOM 1555 C CA . ASN A 1 196 ? 13.274 -5.714 2.355 1.00 80.56 196 ASN A CA 1
ATOM 1556 C C . ASN A 1 196 ? 14.321 -5.240 1.328 1.00 80.56 196 ASN A C 1
ATOM 1558 O O . ASN A 1 196 ? 13.999 -4.362 0.520 1.00 80.56 196 ASN A O 1
ATOM 1562 N N . PRO A 1 197 ? 15.560 -5.773 1.347 1.00 79.75 197 PRO A N 1
ATOM 1563 C CA . PRO A 1 197 ? 16.622 -5.356 0.435 1.00 79.75 197 PRO A CA 1
ATOM 1564 C C . PRO A 1 197 ? 16.582 -6.126 -0.894 1.00 79.75 197 PRO A C 1
ATOM 1566 O O . PRO A 1 197 ? 15.971 -7.191 -1.004 1.00 79.75 197 PRO A O 1
ATOM 1569 N N . PHE A 1 198 ? 17.308 -5.624 -1.895 1.00 82.06 198 PHE A N 1
ATOM 1570 C CA . PHE A 1 198 ? 17.675 -6.423 -3.066 1.00 82.06 198 PHE A CA 1
ATOM 1571 C C . PHE A 1 198 ? 18.742 -7.455 -2.681 1.00 82.06 198 PHE A C 1
ATOM 1573 O O . PHE A 1 198 ? 19.716 -7.119 -2.010 1.00 82.06 198 PHE A O 1
ATOM 1580 N N . ILE A 1 199 ? 18.556 -8.706 -3.111 1.00 81.44 199 ILE A N 1
ATOM 1581 C CA . ILE A 1 199 ? 19.515 -9.800 -2.876 1.00 81.44 199 ILE A CA 1
ATOM 1582 C C . ILE A 1 199 ? 20.474 -9.939 -4.063 1.00 81.44 199 ILE A C 1
ATOM 1584 O O . ILE A 1 199 ? 21.675 -10.111 -3.874 1.00 81.44 199 ILE A O 1
ATOM 1588 N N . ASP A 1 200 ? 19.932 -9.863 -5.277 1.00 85.56 200 ASP A N 1
ATOM 1589 C CA . ASP A 1 200 ? 20.661 -9.979 -6.536 1.00 85.56 200 ASP A CA 1
ATOM 1590 C C . ASP A 1 200 ? 20.002 -9.072 -7.582 1.00 85.56 200 ASP A C 1
ATOM 1592 O O . ASP A 1 200 ? 18.800 -8.791 -7.506 1.00 85.56 200 ASP A O 1
ATOM 1596 N N . MET A 1 201 ? 20.788 -8.598 -8.545 1.00 87.38 201 MET A N 1
ATOM 1597 C CA . MET A 1 201 ? 20.316 -7.754 -9.637 1.00 87.38 201 MET A CA 1
ATOM 1598 C C . MET A 1 201 ? 21.048 -8.107 -10.927 1.00 87.38 201 MET A C 1
ATOM 1600 O O . MET A 1 201 ? 22.262 -8.304 -10.952 1.00 87.38 201 MET A O 1
ATOM 1604 N N . LYS A 1 202 ? 20.295 -8.174 -12.026 1.00 91.94 202 LYS A N 1
ATOM 1605 C CA . LYS A 1 202 ? 20.816 -8.536 -13.342 1.00 91.94 202 LYS A CA 1
ATOM 1606 C C . LYS A 1 202 ? 20.227 -7.633 -14.411 1.00 91.94 202 LYS A C 1
ATOM 1608 O O . LYS A 1 202 ? 19.026 -7.373 -14.419 1.00 91.94 202 LYS A O 1
ATOM 1613 N N . TYR A 1 203 ? 21.078 -7.196 -15.328 1.00 92.00 203 TYR A N 1
ATOM 1614 C CA . TYR A 1 203 ? 20.667 -6.596 -16.586 1.00 92.00 203 TYR A CA 1
ATOM 1615 C C . TYR A 1 203 ? 20.415 -7.710 -17.601 1.00 92.00 203 TYR A C 1
ATOM 1617 O O . TYR A 1 203 ? 21.285 -8.552 -17.827 1.00 92.00 203 TYR A O 1
ATOM 1625 N N . VAL A 1 204 ? 19.222 -7.728 -18.192 1.00 93.75 204 VAL A N 1
ATOM 1626 C CA . VAL A 1 204 ? 18.785 -8.782 -19.111 1.00 93.75 204 VAL A CA 1
ATOM 1627 C C . VAL A 1 204 ? 18.300 -8.152 -20.409 1.00 93.75 204 VAL A C 1
ATOM 1629 O O . VAL A 1 204 ? 17.506 -7.212 -20.382 1.00 93.75 204 VAL A O 1
ATOM 1632 N N . ILE A 1 205 ? 18.743 -8.697 -21.541 1.00 92.06 205 ILE A N 1
ATOM 1633 C CA . ILE A 1 205 ? 18.178 -8.403 -22.859 1.00 92.06 205 ILE A CA 1
ATOM 1634 C C . ILE A 1 205 ? 17.348 -9.603 -23.291 1.00 92.06 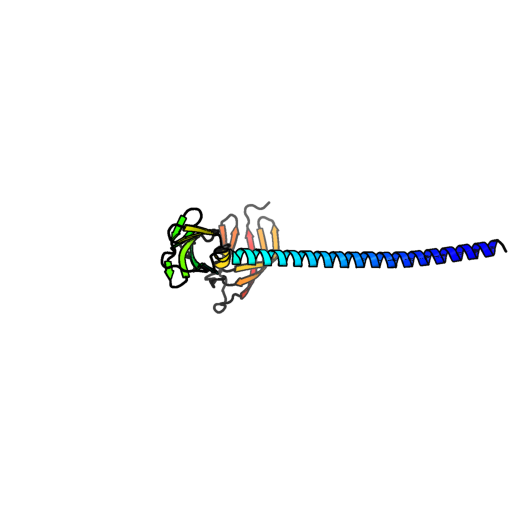205 ILE A C 1
ATOM 1636 O O . ILE A 1 205 ? 17.861 -10.722 -23.376 1.00 92.06 205 ILE A O 1
ATOM 1640 N N . LYS A 1 206 ? 16.070 -9.341 -23.568 1.00 92.25 206 LYS A N 1
ATOM 1641 C CA . LYS A 1 206 ? 15.096 -10.324 -24.033 1.00 92.25 206 LYS A CA 1
ATOM 1642 C C . LYS A 1 206 ? 14.639 -9.955 -25.444 1.00 92.25 206 LYS A C 1
ATOM 1644 O O . LYS A 1 206 ? 14.207 -8.823 -25.652 1.00 92.25 206 LYS A O 1
ATOM 1649 N N . VAL A 1 207 ? 14.726 -10.892 -26.380 1.00 89.44 207 VAL A N 1
ATOM 1650 C CA . VAL A 1 207 ? 14.222 -10.770 -27.758 1.00 89.44 207 VAL A CA 1
ATOM 1651 C C . VAL A 1 207 ? 13.329 -11.977 -28.009 1.00 89.44 207 VAL A C 1
ATOM 1653 O O . VAL A 1 207 ? 13.743 -13.090 -27.714 1.00 89.44 207 VAL A O 1
ATOM 1656 N N . ASP A 1 208 ? 12.100 -11.760 -28.481 1.00 86.06 208 ASP A N 1
ATOM 1657 C CA . ASP A 1 208 ? 11.124 -12.828 -28.769 1.00 86.06 208 ASP A CA 1
ATOM 1658 C C . ASP A 1 208 ? 10.927 -13.817 -27.603 1.00 86.06 208 ASP A C 1
ATOM 1660 O O . ASP A 1 208 ? 10.904 -15.030 -27.766 1.00 86.06 208 ASP A O 1
ATOM 1664 N N . ASP A 1 209 ? 10.824 -13.277 -26.388 1.00 87.56 209 ASP A N 1
ATOM 1665 C CA . ASP A 1 209 ? 10.754 -14.033 -25.135 1.00 87.56 209 ASP A CA 1
ATOM 1666 C C . ASP A 1 209 ? 11.983 -14.899 -24.776 1.00 87.56 209 ASP A C 1
ATOM 1668 O O . ASP A 1 209 ? 11.995 -15.527 -23.711 1.00 87.56 209 ASP A O 1
ATOM 1672 N N . GLU A 1 210 ? 13.066 -14.830 -25.548 1.00 90.69 210 GLU A N 1
ATOM 1673 C CA . GLU A 1 210 ? 14.343 -15.477 -25.249 1.00 90.69 210 GLU A CA 1
ATOM 1674 C C . GLU A 1 210 ? 15.355 -14.495 -24.651 1.00 90.69 210 GLU A C 1
ATOM 1676 O O . GLU A 1 210 ? 15.518 -13.359 -25.100 1.00 90.69 210 GLU A O 1
ATOM 1681 N N . ILE A 1 211 ? 16.062 -14.935 -23.608 1.00 93.75 211 ILE A N 1
ATOM 1682 C CA . ILE A 1 211 ? 17.150 -14.161 -23.005 1.00 93.75 211 ILE A CA 1
ATOM 1683 C C . ILE A 1 211 ? 18.406 -14.346 -23.857 1.00 93.75 211 ILE A C 1
ATOM 1685 O O . ILE A 1 211 ? 18.963 -15.440 -23.913 1.00 93.75 211 ILE A O 1
ATOM 1689 N N . ILE A 1 212 ? 18.878 -13.264 -24.475 1.00 93.25 212 ILE A N 1
ATOM 1690 C CA . ILE A 1 212 ? 20.066 -13.278 -25.346 1.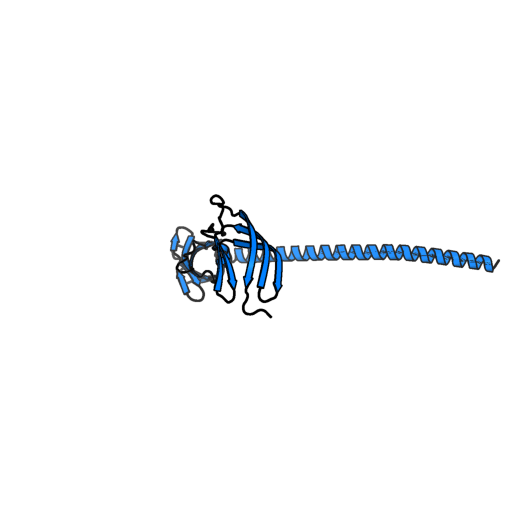00 93.25 212 ILE A CA 1
ATOM 1691 C C . ILE A 1 212 ? 21.313 -12.692 -24.673 1.00 93.25 212 ILE A C 1
ATOM 1693 O O . ILE A 1 212 ? 22.436 -12.935 -25.115 1.00 93.25 212 ILE A O 1
ATOM 1697 N N . LYS A 1 213 ? 21.131 -11.921 -23.595 1.00 92.62 213 LYS A N 1
ATOM 1698 C CA . LYS A 1 213 ? 22.216 -11.393 -22.763 1.00 92.62 213 LYS A CA 1
ATOM 1699 C C . LYS A 1 213 ? 21.753 -11.297 -21.319 1.00 92.62 213 LYS A C 1
ATOM 1701 O O . LYS A 1 213 ? 20.678 -10.774 -21.042 1.00 92.62 213 LYS A O 1
ATOM 1706 N N . GLU A 1 214 ? 22.613 -11.735 -20.411 1.00 94.44 214 GLU A N 1
ATOM 1707 C CA . GLU A 1 214 ? 22.465 -11.556 -18.972 1.00 94.44 214 GLU A CA 1
ATOM 1708 C C . GLU A 1 214 ? 23.786 -11.015 -18.423 1.00 94.44 214 GLU A C 1
ATOM 1710 O O . GLU A 1 214 ? 24.861 -11.541 -18.714 1.00 94.44 214 GLU A O 1
ATOM 1715 N N . THR A 1 215 ? 23.736 -9.915 -17.681 1.00 91.06 215 THR A N 1
ATOM 1716 C CA . THR A 1 215 ? 24.910 -9.295 -17.063 1.00 91.06 215 THR A CA 1
ATOM 1717 C C . THR A 1 215 ? 24.622 -9.065 -15.585 1.00 91.06 215 THR A C 1
ATOM 1719 O O . THR A 1 215 ? 23.680 -8.335 -15.266 1.00 91.06 215 THR A O 1
ATOM 1722 N N . PRO A 1 216 ? 25.389 -9.686 -14.671 1.00 89.19 216 PRO A N 1
ATOM 1723 C CA . PRO A 1 216 ? 25.211 -9.462 -13.245 1.00 89.19 216 PRO A CA 1
ATOM 1724 C C . PRO A 1 216 ? 25.559 -8.015 -12.901 1.00 89.19 216 PRO A C 1
ATOM 1726 O O . PRO A 1 216 ? 26.525 -7.453 -13.421 1.00 89.19 216 PRO A O 1
ATOM 1729 N N . VAL A 1 217 ? 24.775 -7.424 -12.009 1.00 86.06 217 VAL A N 1
ATOM 1730 C CA . VAL A 1 217 ? 24.986 -6.073 -11.500 1.00 86.06 217 VAL A CA 1
ATOM 1731 C C . VAL A 1 217 ? 25.493 -6.187 -10.071 1.00 86.06 217 VAL A C 1
ATOM 1733 O O . VAL A 1 217 ? 24.851 -6.791 -9.213 1.00 86.06 217 VAL A O 1
ATOM 1736 N N . VAL A 1 218 ? 26.667 -5.617 -9.806 1.00 79.50 218 VAL A N 1
ATOM 1737 C CA . VAL A 1 218 ? 27.236 -5.614 -8.458 1.00 79.50 218 VAL A CA 1
ATOM 1738 C C . VAL A 1 218 ? 26.506 -4.566 -7.626 1.00 79.50 218 VAL A C 1
ATOM 1740 O O . VAL A 1 218 ? 26.666 -3.371 -7.851 1.00 79.50 218 VAL A O 1
ATOM 1743 N N . LEU A 1 219 ? 25.716 -5.023 -6.658 1.00 73.06 219 LEU A N 1
ATOM 1744 C CA . LEU A 1 219 ? 25.113 -4.153 -5.653 1.00 73.06 219 LEU A CA 1
ATOM 1745 C C . LEU A 1 219 ? 26.172 -3.757 -4.620 1.00 73.06 219 LEU A C 1
ATOM 1747 O O . LEU A 1 219 ? 26.922 -4.610 -4.132 1.00 73.06 219 LEU A O 1
ATOM 1751 N N . GLU A 1 220 ? 26.230 -2.476 -4.260 1.00 66.50 220 GLU A N 1
ATOM 1752 C CA . GLU A 1 220 ? 27.083 -2.029 -3.160 1.00 66.50 220 GLU A CA 1
ATOM 1753 C C . GLU A 1 220 ? 26.598 -2.669 -1.849 1.00 66.50 220 GLU A C 1
ATOM 1755 O O . GLU A 1 220 ? 25.459 -2.481 -1.418 1.00 66.50 220 GLU A O 1
ATOM 1760 N N . LYS A 1 221 ? 27.467 -3.479 -1.228 1.00 56.12 221 LYS A N 1
ATOM 1761 C CA . LYS A 1 221 ? 27.123 -4.361 -0.098 1.00 56.12 221 LYS A CA 1
ATOM 1762 C C . LYS A 1 221 ? 26.727 -3.638 1.194 1.00 56.12 221 LYS A C 1
ATOM 1764 O O . LYS A 1 221 ? 26.091 -4.264 2.037 1.00 56.12 221 LYS A O 1
ATOM 1769 N N . ASP A 1 222 ? 27.052 -2.356 1.344 1.00 51.53 222 ASP A N 1
ATOM 1770 C CA . ASP A 1 222 ? 26.929 -1.643 2.626 1.00 51.53 222 ASP A CA 1
ATOM 1771 C C . ASP A 1 222 ? 25.717 -0.694 2.707 1.00 51.53 222 ASP A C 1
ATOM 1773 O O . ASP A 1 222 ? 25.536 0.028 3.686 1.00 51.53 222 ASP A O 1
ATOM 1777 N N . GLY A 1 223 ? 24.845 -0.700 1.700 1.00 48.72 223 GLY A N 1
ATOM 1778 C CA . GLY A 1 223 ? 23.908 0.396 1.471 1.00 48.72 223 GLY A CA 1
ATOM 1779 C C . GLY A 1 223 ? 22.492 0.260 2.018 1.00 48.72 223 GLY A C 1
ATOM 1780 O O . GLY A 1 223 ? 21.639 0.965 1.517 1.00 48.72 223 GLY A O 1
ATOM 1781 N N . GLY A 1 224 ? 22.169 -0.602 2.978 1.00 55.53 224 GLY A N 1
ATOM 1782 C CA . GLY A 1 224 ? 20.984 -0.377 3.824 1.00 55.53 224 GLY A CA 1
ATOM 1783 C C . GLY A 1 224 ? 19.637 0.001 3.163 1.00 55.53 224 GLY A C 1
ATOM 1784 O O . GLY A 1 224 ? 18.862 -0.886 2.848 1.00 55.53 224 GLY A O 1
ATOM 1785 N N . LEU A 1 225 ? 19.096 1.225 3.190 1.00 60.75 225 LEU A N 1
ATOM 1786 C CA . LEU A 1 225 ? 19.423 2.602 2.753 1.00 60.75 225 LEU A CA 1
ATOM 1787 C C . LEU A 1 225 ? 19.233 2.945 1.256 1.00 60.75 225 LEU A C 1
ATOM 1789 O O . LEU A 1 225 ? 18.729 4.031 0.974 1.00 60.75 225 LEU A O 1
ATOM 1793 N N . GLY A 1 226 ? 19.455 2.024 0.319 1.00 69.94 226 GLY A N 1
ATOM 1794 C CA . GLY A 1 226 ? 19.353 2.307 -1.117 1.00 69.94 226 GLY A CA 1
ATOM 1795 C C . GLY A 1 226 ? 20.577 3.027 -1.686 1.00 69.94 226 GLY A C 1
ATOM 1796 O O . GLY A 1 226 ? 21.509 3.374 -0.965 1.00 69.94 226 GLY A O 1
ATOM 1797 N N . GLY A 1 227 ? 20.583 3.228 -3.000 1.00 81.56 227 GLY A N 1
ATOM 1798 C CA . GLY A 1 227 ? 21.706 3.822 -3.710 1.00 81.56 227 GLY A CA 1
ATOM 1799 C C . GLY A 1 227 ? 21.390 4.149 -5.162 1.00 81.56 227 GLY A C 1
ATOM 1800 O O . GLY A 1 227 ? 20.299 3.877 -5.670 1.00 81.56 227 GLY A O 1
ATOM 1801 N N . THR A 1 228 ? 22.381 4.741 -5.816 1.00 86.06 228 THR A N 1
ATOM 1802 C CA . THR A 1 228 ? 22.342 5.092 -7.234 1.00 86.06 228 THR A CA 1
ATOM 1803 C C . THR A 1 228 ? 23.597 4.557 -7.893 1.00 86.06 228 THR A C 1
ATOM 1805 O O . THR A 1 228 ? 24.693 4.803 -7.389 1.00 86.06 228 THR A O 1
ATOM 1808 N N . PHE A 1 229 ? 23.468 3.860 -9.014 1.00 88.12 229 PHE A N 1
ATOM 1809 C CA . PHE A 1 229 ? 24.625 3.450 -9.803 1.00 88.12 229 PHE A CA 1
ATOM 1810 C C . PHE A 1 229 ? 24.321 3.542 -11.293 1.00 88.12 229 PHE A C 1
ATOM 1812 O O . PHE A 1 229 ? 23.165 3.583 -11.717 1.00 88.12 229 PHE A O 1
ATOM 1819 N N . THR A 1 230 ? 25.388 3.560 -12.080 1.00 90.56 230 THR A N 1
ATOM 1820 C CA . THR A 1 230 ? 25.312 3.658 -13.532 1.00 90.56 230 THR A CA 1
ATOM 1821 C C . THR A 1 230 ? 25.860 2.379 -14.152 1.00 90.56 230 THR A C 1
ATOM 1823 O O . THR A 1 230 ? 26.917 1.890 -13.751 1.00 90.56 230 THR A O 1
ATOM 1826 N N . LEU A 1 231 ? 25.142 1.835 -15.131 1.00 91.44 231 LEU A N 1
ATOM 1827 C CA . LEU A 1 231 ? 25.590 0.708 -15.944 1.00 91.44 231 LEU A CA 1
ATOM 1828 C C . LEU A 1 231 ? 25.825 1.179 -17.379 1.00 91.44 231 LEU A C 1
ATOM 1830 O O . LEU A 1 231 ? 24.886 1.612 -18.045 1.00 91.44 231 LEU A O 1
ATOM 1834 N N . ASP A 1 232 ? 27.060 1.071 -17.863 1.00 93.38 232 ASP A N 1
ATOM 1835 C CA . ASP A 1 232 ? 27.390 1.382 -19.254 1.00 93.38 232 ASP A CA 1
ATOM 1836 C C . ASP A 1 232 ? 26.790 0.347 -20.214 1.00 93.38 232 ASP A C 1
ATOM 1838 O O . ASP A 1 232 ? 26.876 -0.865 -20.001 1.00 93.38 232 ASP A O 1
ATOM 1842 N N . ILE A 1 233 ? 26.214 0.842 -21.306 1.00 94.31 233 ILE A N 1
ATOM 1843 C CA . ILE A 1 233 ? 25.546 0.061 -22.345 1.00 94.31 233 ILE A CA 1
ATOM 1844 C C . ILE A 1 233 ? 26.241 0.327 -23.685 1.00 94.31 233 ILE A C 1
ATOM 1846 O O . ILE A 1 233 ? 26.290 1.461 -24.162 1.00 94.31 233 ILE A O 1
ATOM 1850 N N . ASP A 1 234 ? 26.746 -0.727 -24.323 1.00 94.25 234 ASP A N 1
ATOM 1851 C CA . ASP A 1 234 ? 27.127 -0.759 -25.746 1.00 94.25 234 ASP A CA 1
ATOM 1852 C C . ASP A 1 234 ? 26.673 -2.117 -26.287 1.00 94.25 234 ASP A C 1
ATOM 1854 O O . ASP A 1 234 ? 27.437 -3.076 -26.385 1.00 94.25 234 ASP A O 1
ATOM 1858 N N . ASP A 1 235 ? 25.367 -2.211 -26.513 1.00 93.56 235 ASP A N 1
ATOM 1859 C CA . ASP A 1 235 ? 24.677 -3.437 -26.877 1.00 93.56 235 ASP A CA 1
ATOM 1860 C C . ASP A 1 235 ? 24.327 -3.469 -28.354 1.00 93.56 235 ASP A C 1
ATOM 1862 O O . ASP A 1 235 ? 23.930 -2.465 -28.949 1.00 93.56 235 ASP A O 1
ATOM 1866 N N . LYS A 1 236 ? 24.474 -4.656 -28.940 1.00 92.06 236 LYS A N 1
ATOM 1867 C CA . LYS A 1 236 ? 24.191 -4.941 -30.343 1.00 92.06 236 LYS A CA 1
ATOM 1868 C C . LYS A 1 236 ? 23.654 -6.361 -30.456 1.00 92.06 236 LYS A C 1
ATOM 1870 O O . LYS A 1 236 ? 24.327 -7.300 -30.035 1.00 92.06 236 LYS A O 1
ATOM 1875 N N . TYR A 1 237 ? 22.463 -6.509 -31.022 1.00 90.06 237 TYR A N 1
ATOM 1876 C CA . TYR A 1 237 ? 21.816 -7.806 -31.192 1.00 90.06 237 TYR A CA 1
ATOM 1877 C C . TYR A 1 237 ? 20.867 -7.822 -32.389 1.00 90.06 237 TYR A C 1
ATOM 1879 O O . TYR A 1 237 ? 20.341 -6.790 -32.806 1.00 90.06 237 TYR A O 1
ATOM 1887 N N . SER A 1 238 ? 20.667 -9.013 -32.949 1.00 88.00 238 SER A N 1
ATOM 1888 C CA . SER A 1 238 ? 19.713 -9.238 -34.032 1.00 88.00 238 SER A CA 1
ATOM 1889 C C . SER A 1 238 ? 18.287 -9.316 -33.494 1.00 88.00 238 SER A C 1
ATOM 1891 O O . SER A 1 238 ? 18.071 -9.819 -32.393 1.00 88.00 238 SER A O 1
ATOM 1893 N N . ILE A 1 239 ? 17.323 -8.842 -34.279 1.00 84.75 239 ILE A N 1
ATOM 1894 C CA . ILE A 1 239 ? 15.893 -9.040 -34.028 1.00 84.75 239 ILE A CA 1
ATOM 1895 C C . ILE A 1 239 ? 15.279 -9.762 -35.226 1.00 84.75 239 ILE A C 1
ATOM 1897 O O . ILE A 1 239 ? 15.600 -9.432 -36.371 1.00 84.75 239 ILE A O 1
ATOM 1901 N N . ASN A 1 240 ? 14.456 -10.778 -34.970 1.00 72.75 240 ASN A N 1
ATOM 1902 C CA . ASN A 1 240 ? 13.932 -11.637 -36.032 1.00 72.75 240 ASN A CA 1
ATOM 1903 C C . ASN A 1 240 ? 12.721 -11.006 -36.730 1.00 72.75 240 ASN A C 1
ATOM 1905 O O . ASN A 1 240 ? 12.630 -11.097 -37.952 1.00 72.75 240 ASN A O 1
ATOM 1909 N N . ASP A 1 241 ? 11.882 -10.281 -35.980 1.00 64.44 241 ASP A N 1
ATOM 1910 C CA . ASP A 1 241 ? 10.694 -9.593 -36.487 1.00 64.44 241 ASP A CA 1
ATOM 1911 C C . ASP A 1 241 ? 10.715 -8.102 -36.106 1.00 64.44 241 ASP A C 1
ATOM 1913 O O . ASP A 1 241 ? 10.411 -7.708 -34.982 1.00 64.44 241 ASP A O 1
ATOM 1917 N N . GLY A 1 242 ? 11.096 -7.251 -37.062 1.00 54.84 242 GLY A N 1
ATOM 1918 C CA . GLY A 1 242 ? 11.048 -5.795 -36.928 1.00 54.84 242 GLY A CA 1
ATOM 1919 C C . GLY A 1 242 ? 10.610 -5.131 -38.230 1.00 54.84 242 GLY A C 1
ATOM 1920 O O . GLY A 1 242 ? 11.438 -4.816 -39.081 1.00 54.84 242 GLY A O 1
ATOM 1921 N N . GLN A 1 243 ? 9.303 -4.923 -38.388 1.00 42.47 243 GLN A N 1
ATOM 1922 C CA . GLN A 1 243 ? 8.757 -3.814 -39.178 1.00 42.47 243 GLN A CA 1
ATOM 1923 C C . GLN A 1 243 ? 8.104 -2.822 -38.226 1.00 42.47 243 GLN A C 1
ATOM 1925 O O . GLN A 1 243 ? 7.394 -3.286 -37.307 1.00 42.47 243 GLN A O 1
#

Sequence (243 aa):
MKKQTAYILVAALIVLQLYSLVKINSLQSRVENTNNTINSVENRLDNQINSIYQNVDQKLEAQASFIHNSSTKVGKLDIATLTVPITFTIEPKIVMETMSVSLDFNGEIVRLEKSGLQYSTTKNFEISDRISPKIIMEDNGVKNIEEHMGLRVSNIKEQVFPYIFARFSGQSSYGSNEYRAKGHLDIDYKPSQENNPFIDMKYVIKVDDEIIKETPVVLEKDGGLGGTFTLDIDDKYSINDGQ

Secondary structure (DSSP, 8-state):
-HHHHHHHHHHHHHHHHHHHHHHHHHHHHHHHHHHHHHHHHHHHHHHHHHHHHHHHHHHHHHHH-SEEEEEEEE---BTTTTEEEEEEEEEESS--SS-EEEEEETTEEEEPEEETTEEEEEEEEETT--B-PEEEEEETTEEEEEE-GGG-B--HHHHHSPEEEEEEEEEEEEETTEEEEEEEEEEEEE--TT-PPP---EEEEEETTEEEEEEE----TT-TT-EEEEEEEEEEEE-S---

Foldseek 3Di:
DVVVVVVVVVVVVVVVVVVVVVVVVVVVVVVVVVVVVVVVVVVVVVVVVVVVVVVVVVVVCCVPDQFPDKAKDWAAQDPVVQKIKIKIKTAGPDDDPQKWKWWAFPNDTGTFDDDPRMTMDIDIDHQQDWTWTWIWMDGPRDIDIGTDPNRTDDNSVQQHAKDKDKDFDFDWDDDPQKIWTWGKIKMWIDAHNNQHDDPWDWDFDAAPNDTPDIGTDDDDPPCSPTDIDMGGDGDMDGHPDDD